Protein AF-A0A6M3YID3-F1 (afdb_monomer_lite)

Radius of gyration: 22.01 Å; chains: 1; bounding box: 42×51×51 Å

pLDDT: mean 87.03, std 12.06, range [41.78, 96.69]

Structure (mmCIF, N/CA/C/O backbone):
data_AF-A0A6M3YID3-F1
#
_entry.id   AF-A0A6M3YID3-F1
#
loop_
_atom_site.group_PDB
_atom_site.id
_atom_site.type_symbol
_atom_site.label_atom_id
_atom_site.label_alt_id
_atom_site.label_comp_id
_atom_site.label_asym_id
_atom_site.label_entity_id
_atom_site.label_seq_id
_atom_site.pdbx_PDB_ins_code
_atom_site.Cartn_x
_atom_site.Cartn_y
_atom_site.Cartn_z
_atom_site.occupancy
_atom_site.B_iso_or_equiv
_atom_site.auth_seq_id
_atom_site.auth_comp_id
_atom_site.auth_asym_id
_atom_site.auth_atom_id
_atom_site.pdbx_PDB_model_num
ATOM 1 N N . GLY A 1 1 ? -16.576 15.448 -5.474 1.00 74.31 1 GLY A N 1
ATOM 2 C CA . GLY A 1 1 ? -16.224 14.758 -4.219 1.00 74.31 1 GLY A CA 1
ATOM 3 C C . GLY A 1 1 ? -16.226 15.754 -3.079 1.00 74.31 1 GLY A C 1
ATOM 4 O O . GLY A 1 1 ? -16.254 16.949 -3.352 1.00 74.31 1 GLY A O 1
ATOM 5 N N . LEU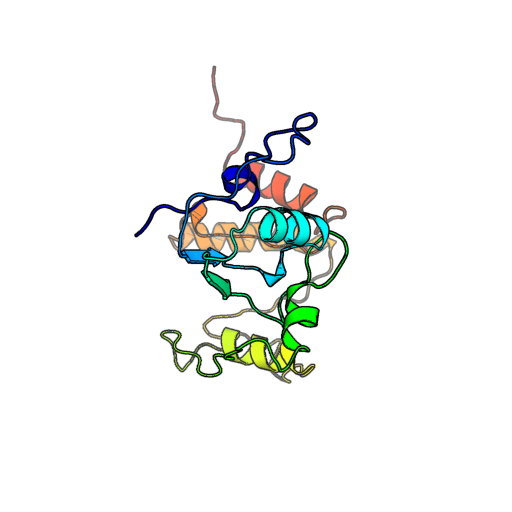 A 1 2 ? -16.223 15.272 -1.836 1.00 84.88 2 LEU A N 1
ATOM 6 C CA . LEU A 1 2 ? -15.960 16.097 -0.652 1.00 84.88 2 LEU A CA 1
ATOM 7 C C . LEU A 1 2 ? -14.441 16.305 -0.494 1.00 84.88 2 LEU A C 1
ATOM 9 O O . LEU A 1 2 ? -13.680 15.458 -0.966 1.00 84.88 2 LEU A O 1
ATOM 13 N N . PRO A 1 3 ? -13.986 17.413 0.116 1.00 86.81 3 PRO A N 1
ATOM 14 C CA . PRO A 1 3 ? -12.565 17.623 0.379 1.00 86.81 3 PRO A CA 1
ATOM 15 C C . PRO A 1 3 ? -12.033 16.575 1.366 1.00 86.81 3 PRO A C 1
ATOM 17 O O . PRO A 1 3 ? -12.719 16.215 2.319 1.00 86.81 3 PRO A O 1
ATOM 20 N N . SER A 1 4 ? -10.802 16.113 1.150 1.00 90.81 4 SER A N 1
ATOM 21 C CA . SER A 1 4 ? -10.099 15.177 2.032 1.00 90.81 4 SER A CA 1
ATOM 22 C C . SER A 1 4 ? -8.696 15.685 2.371 1.00 90.81 4 SER A C 1
ATOM 24 O O . SER A 1 4 ? -8.130 16.544 1.682 1.00 90.81 4 SER A O 1
ATOM 26 N N . ALA A 1 5 ? -8.126 15.180 3.462 1.00 90.75 5 ALA A N 1
ATOM 27 C CA . ALA A 1 5 ? -6.750 15.440 3.860 1.00 90.75 5 ALA A CA 1
ATOM 28 C C . ALA A 1 5 ? -6.109 14.201 4.484 1.00 90.75 5 ALA A C 1
ATOM 30 O O . ALA A 1 5 ? -6.796 13.262 4.877 1.00 90.75 5 ALA A O 1
ATOM 31 N N . THR A 1 6 ? -4.785 14.235 4.627 1.00 91.44 6 THR A N 1
ATOM 32 C CA . THR A 1 6 ? -4.082 13.277 5.480 1.00 91.44 6 THR A CA 1
ATOM 33 C C . THR A 1 6 ? -4.473 13.490 6.941 1.00 91.44 6 THR A C 1
ATOM 35 O O . THR A 1 6 ? -4.758 14.617 7.355 1.00 91.44 6 THR A O 1
ATOM 38 N N . ILE A 1 7 ? -4.423 12.418 7.736 1.00 90.31 7 ILE A N 1
ATOM 39 C CA . ILE A 1 7 ? -4.665 12.483 9.185 1.00 90.31 7 ILE A CA 1
ATOM 40 C C . ILE A 1 7 ? -3.718 13.506 9.829 1.00 90.31 7 ILE A C 1
ATOM 42 O O . ILE A 1 7 ? -4.166 14.366 10.574 1.00 90.31 7 ILE A O 1
ATOM 46 N N . HIS A 1 8 ? -2.435 13.496 9.449 1.00 88.31 8 HIS A N 1
ATOM 47 C CA . HIS A 1 8 ? -1.441 14.468 9.916 1.00 88.31 8 HIS A CA 1
ATOM 48 C C . HIS A 1 8 ? -1.876 15.918 9.694 1.00 88.31 8 HIS A C 1
ATOM 50 O O . HIS A 1 8 ? -1.877 16.708 10.632 1.00 88.31 8 HIS A O 1
ATOM 56 N N . ARG A 1 9 ? -2.309 16.263 8.472 1.00 85.62 9 ARG A N 1
ATOM 57 C CA . ARG A 1 9 ? -2.761 17.624 8.159 1.00 85.62 9 ARG A CA 1
ATOM 58 C C . ARG A 1 9 ? -4.027 17.984 8.931 1.00 85.62 9 ARG A C 1
ATOM 60 O O . ARG A 1 9 ? -4.152 19.123 9.366 1.00 85.62 9 ARG A O 1
ATOM 67 N N . HIS A 1 10 ? -4.954 17.038 9.091 1.00 85.19 10 HIS A N 1
ATOM 68 C CA . HIS A 1 10 ? -6.171 17.255 9.875 1.00 85.19 10 HIS A CA 1
ATOM 69 C C . HIS A 1 10 ? -5.887 17.490 11.359 1.00 85.19 10 HIS A C 1
ATOM 71 O O . HIS A 1 10 ? -6.574 18.298 11.970 1.00 85.19 10 HIS A O 1
ATOM 77 N N . LEU A 1 11 ? -4.862 16.838 11.904 1.00 83.62 11 LEU A N 1
ATOM 78 C CA . LEU A 1 11 ? -4.417 17.002 13.287 1.00 83.62 11 LEU A CA 1
ATOM 79 C C . LEU A 1 11 ? -3.424 18.163 13.477 1.00 83.62 11 LEU A C 1
ATOM 81 O O . LEU A 1 11 ? -2.886 18.329 14.564 1.00 83.62 11 LEU A O 1
ATOM 85 N N . GLY A 1 12 ? -3.129 18.943 12.430 1.00 77.44 12 GLY A N 1
ATOM 86 C CA . GLY A 1 12 ? -2.166 20.047 12.507 1.00 77.44 12 GLY A CA 1
ATOM 87 C C . GLY A 1 12 ? -0.705 19.616 12.701 1.00 77.44 12 GLY A C 1
ATOM 88 O O . GLY A 1 12 ? 0.139 20.454 13.001 1.00 77.44 12 GLY A O 1
ATOM 89 N N . LEU A 1 13 ? -0.383 18.335 12.495 1.00 77.06 13 LEU A N 1
ATOM 90 C CA . LEU A 1 13 ? 0.955 17.769 12.677 1.00 77.06 13 LEU A CA 1
ATOM 91 C C . LEU A 1 13 ? 1.862 18.156 11.494 1.00 77.06 13 LEU A C 1
ATOM 93 O O . LEU A 1 13 ? 1.999 17.401 10.528 1.00 77.06 13 LEU A O 1
ATOM 97 N N . ASN A 1 14 ? 2.469 19.345 11.554 1.00 62.28 14 ASN A N 1
ATOM 98 C CA . ASN A 1 14 ? 3.365 19.872 10.521 1.00 62.28 14 ASN A CA 1
ATOM 99 C C . ASN A 1 14 ? 4.811 20.008 11.045 1.00 62.28 14 ASN A C 1
ATOM 101 O O . ASN A 1 14 ? 5.176 21.037 11.604 1.00 62.28 14 ASN A O 1
ATOM 105 N N . GLY A 1 15 ? 5.661 19.006 10.785 1.00 59.06 15 GLY A N 1
ATOM 106 C CA . GLY A 1 15 ? 7.116 19.071 11.018 1.00 59.06 15 GLY A CA 1
ATOM 107 C C . GLY A 1 15 ? 7.564 18.992 12.488 1.00 59.06 15 GLY A C 1
ATOM 108 O O . GLY A 1 15 ? 6.764 19.155 13.400 1.00 59.06 15 GLY A O 1
ATOM 109 N N . ASP A 1 16 ? 8.863 18.728 12.688 1.00 56.03 16 ASP A N 1
ATOM 110 C CA . ASP A 1 16 ? 9.554 18.250 13.912 1.00 56.03 16 ASP A CA 1
ATOM 111 C C . ASP A 1 16 ? 9.294 18.972 15.260 1.00 56.03 16 ASP A C 1
ATOM 113 O O . ASP A 1 16 ? 9.869 18.564 16.267 1.00 56.03 16 ASP A O 1
ATOM 117 N N . ASN A 1 17 ? 8.462 20.017 15.336 1.00 51.16 17 ASN A N 1
ATOM 118 C CA . ASN A 1 17 ? 8.337 20.852 16.537 1.00 51.16 17 ASN A CA 1
ATOM 119 C C . ASN A 1 17 ? 6.923 21.214 17.020 1.00 51.16 17 ASN A C 1
ATOM 121 O O . ASN A 1 17 ? 6.838 21.917 18.022 1.00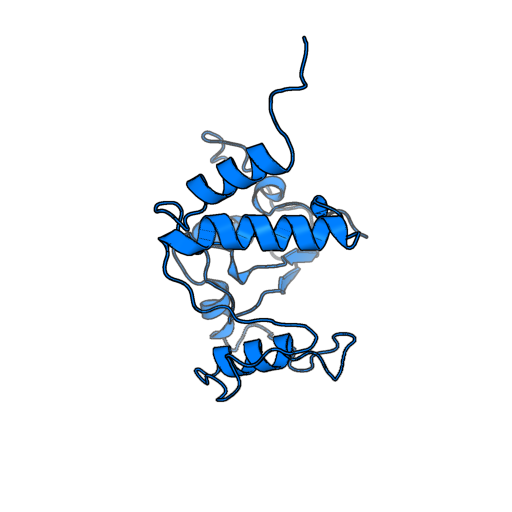 51.16 17 ASN A O 1
ATOM 125 N N . ASP A 1 18 ? 5.837 20.705 16.436 1.00 52.00 18 ASP A N 1
ATOM 126 C CA . ASP A 1 18 ? 4.496 20.887 17.023 1.00 52.00 18 ASP A CA 1
ATOM 127 C C . ASP A 1 18 ? 3.927 19.563 17.542 1.00 52.00 18 ASP A C 1
ATOM 129 O O . ASP A 1 18 ? 3.045 18.937 16.963 1.00 52.00 18 ASP A O 1
ATOM 133 N N . TYR A 1 19 ? 4.432 19.159 18.711 1.00 53.38 19 TYR A N 1
ATOM 134 C CA . TYR A 1 19 ? 3.731 18.265 19.642 1.00 53.38 19 TYR A CA 1
ATOM 135 C C . TYR A 1 19 ? 2.748 19.053 20.517 1.00 53.38 19 TYR A C 1
ATOM 137 O O . TYR A 1 19 ? 2.560 18.733 21.692 1.00 53.38 19 TYR A O 1
ATOM 145 N N . GLN A 1 20 ? 2.155 20.124 19.985 1.00 51.56 20 GLN A N 1
ATOM 146 C CA . GLN A 1 20 ? 1.020 20.733 20.652 1.00 51.56 20 GLN A CA 1
ATOM 147 C C . GLN A 1 20 ? -0.127 19.742 20.510 1.00 51.56 20 GLN A C 1
ATOM 149 O O . GLN A 1 20 ? -0.687 19.564 19.432 1.00 51.56 20 GLN A O 1
ATOM 154 N N . SER A 1 21 ? -0.432 19.046 21.605 1.00 52.97 21 SER A N 1
ATOM 155 C CA . SER A 1 21 ? -1.751 18.462 21.791 1.00 52.97 21 SER A CA 1
ATOM 156 C C . SER A 1 21 ? -2.758 19.516 21.351 1.00 52.97 21 SER A C 1
ATOM 158 O O . SER A 1 21 ? -2.744 20.610 21.920 1.00 52.97 21 SER A O 1
ATOM 160 N N . MET A 1 22 ? -3.578 19.230 20.336 1.00 55.47 22 MET A N 1
ATOM 161 C CA . MET A 1 22 ? -4.752 20.062 20.115 1.00 55.47 22 MET A CA 1
ATOM 162 C C . MET A 1 22 ? -5.512 20.039 21.443 1.00 55.47 22 MET A C 1
ATOM 164 O O . MET A 1 22 ? -5.974 18.986 21.875 1.00 55.47 22 MET A O 1
ATOM 168 N N . GLU A 1 23 ? -5.534 21.169 22.152 1.00 56.47 23 GLU A N 1
ATOM 169 C CA . GLU A 1 23 ? -6.354 21.303 23.361 1.00 56.47 23 GLU A CA 1
ATOM 170 C C . GLU A 1 23 ? -7.845 21.234 22.992 1.00 56.47 23 GLU A C 1
ATOM 172 O O . GLU A 1 23 ? -8.675 20.877 23.826 1.00 56.47 23 GLU A O 1
ATOM 177 N N . ASP A 1 24 ? -8.152 21.488 21.716 1.00 68.38 24 ASP A N 1
ATOM 178 C CA . ASP A 1 24 ? -9.484 21.462 21.137 1.00 68.38 24 ASP A CA 1
ATOM 179 C C . ASP A 1 24 ? -9.738 20.188 20.318 1.00 68.38 24 ASP A C 1
ATOM 181 O O . ASP A 1 24 ? -8.905 19.734 19.531 1.00 68.38 24 ASP A O 1
ATOM 185 N N . PHE A 1 25 ? -10.940 19.631 20.468 1.00 79.88 25 PHE A N 1
ATOM 186 C CA . PHE A 1 25 ? -11.418 18.535 19.629 1.00 79.88 25 PHE A CA 1
ATOM 187 C C . PHE A 1 25 ? -11.592 18.976 18.170 1.00 79.88 25 PHE A C 1
ATOM 189 O O . PHE A 1 25 ? -11.886 20.137 17.879 1.00 79.88 25 PHE A O 1
ATOM 196 N N . LEU A 1 26 ? -11.490 18.022 17.242 1.00 83.81 26 LEU A N 1
ATOM 197 C CA . LEU A 1 26 ? -11.862 18.237 15.847 1.00 83.81 26 LEU A CA 1
ATOM 198 C C . LEU A 1 26 ? -13.347 18.617 15.763 1.00 83.81 26 LEU A C 1
ATOM 200 O O . LEU A 1 26 ? -14.215 17.831 16.147 1.00 83.81 26 LEU A O 1
ATOM 204 N N . ASP A 1 27 ? -13.638 19.798 15.214 1.00 84.38 27 ASP A N 1
ATOM 205 C CA . ASP A 1 27 ? -15.004 20.297 15.015 1.00 84.38 27 ASP A CA 1
ATOM 206 C C . ASP A 1 27 ? -15.703 19.545 13.871 1.00 84.38 27 ASP A C 1
ATOM 208 O O . ASP A 1 27 ? -15.734 19.968 12.713 1.00 84.38 27 ASP A O 1
ATOM 212 N N . CYS A 1 28 ? -16.187 18.343 14.181 1.00 87.25 28 CYS A N 1
ATOM 213 C CA . CYS A 1 28 ? -16.859 17.473 13.231 1.00 87.25 28 CYS A CA 1
ATOM 214 C C . CYS A 1 28 ? -17.756 16.447 13.931 1.00 87.25 28 CYS A C 1
ATOM 216 O O . CYS A 1 28 ? -17.433 15.897 14.986 1.00 87.25 28 CYS A O 1
ATOM 218 N N . ASN A 1 29 ? -18.890 16.137 13.300 1.00 92.62 29 ASN A N 1
ATOM 219 C CA . ASN A 1 29 ? -19.800 15.094 13.783 1.00 92.62 29 ASN A CA 1
ATOM 220 C C . ASN A 1 29 ? -19.518 13.723 13.158 1.00 92.62 29 ASN A C 1
ATOM 222 O O . ASN A 1 29 ? -19.950 12.711 13.697 1.00 92.62 29 ASN A O 1
ATOM 226 N N . LEU A 1 30 ? -18.815 13.678 12.023 1.00 94.12 30 LEU A N 1
ATOM 227 C CA . LEU A 1 30 ? -18.471 12.449 11.316 1.00 94.12 30 LEU A CA 1
ATOM 228 C C . LEU A 1 30 ? -17.066 12.561 10.725 1.00 94.12 30 LEU A C 1
ATOM 230 O O . LEU A 1 30 ? -16.787 13.488 9.966 1.00 94.12 30 LEU A O 1
ATOM 234 N N . ILE A 1 31 ? -16.224 11.573 11.013 1.00 94.25 31 ILE A N 1
ATOM 235 C CA . ILE A 1 31 ? -14.928 11.369 10.367 1.00 94.25 31 ILE A CA 1
ATOM 236 C C . ILE A 1 31 ? -14.936 10.021 9.664 1.00 94.25 31 ILE A C 1
ATOM 238 O O . ILE A 1 31 ? -15.352 9.012 10.230 1.00 94.25 31 ILE A O 1
ATOM 242 N N . ILE A 1 32 ? -14.441 10.012 8.429 1.00 95.88 32 ILE A N 1
ATOM 243 C CA . ILE A 1 32 ? -14.194 8.799 7.655 1.00 95.88 32 ILE A CA 1
ATOM 244 C C . ILE A 1 32 ? -12.698 8.740 7.385 1.00 95.88 32 ILE A C 1
ATOM 246 O O . ILE A 1 32 ? -12.141 9.681 6.819 1.00 95.88 32 ILE A O 1
ATOM 250 N N . VAL A 1 33 ? -12.059 7.645 7.784 1.00 95.69 33 VAL A N 1
ATOM 251 C CA . VAL A 1 33 ? -10.642 7.407 7.514 1.00 95.69 33 VAL A CA 1
ATOM 252 C C . VAL A 1 33 ? -10.511 6.206 6.598 1.00 95.69 33 VAL A C 1
ATOM 254 O O . VAL A 1 33 ? -10.925 5.108 6.961 1.00 95.69 33 VAL A O 1
ATOM 257 N N . ASP A 1 34 ? -9.952 6.445 5.419 1.00 94.38 34 ASP A N 1
ATOM 258 C CA . ASP A 1 34 ? -9.633 5.416 4.432 1.00 94.38 34 ASP A CA 1
ATOM 259 C C . ASP A 1 34 ? -8.187 4.920 4.601 1.00 94.38 34 ASP A C 1
ATOM 261 O O . ASP A 1 34 ? -7.364 5.620 5.196 1.00 94.38 34 ASP A O 1
ATOM 265 N N . GLU A 1 35 ? -7.884 3.721 4.093 1.00 93.31 35 GLU A N 1
ATOM 266 C CA . GLU A 1 35 ? -6.567 3.060 4.202 1.00 93.31 35 GLU A CA 1
ATOM 267 C C . GLU A 1 35 ? -6.041 2.961 5.654 1.00 93.31 35 GLU A C 1
ATOM 269 O O . GLU A 1 35 ? -4.844 3.080 5.936 1.00 93.31 35 GLU A O 1
ATOM 274 N N . PHE A 1 36 ? -6.937 2.719 6.620 1.00 94.25 36 PHE A N 1
ATOM 275 C CA . PHE A 1 36 ? -6.583 2.682 8.047 1.00 94.25 36 PHE A CA 1
ATOM 276 C C . PHE A 1 36 ? -5.645 1.525 8.427 1.00 94.25 36 PHE A C 1
ATOM 278 O O . PHE A 1 36 ? -5.016 1.550 9.482 1.00 94.25 36 PHE A O 1
ATOM 285 N N . SER A 1 37 ? -5.506 0.516 7.565 1.00 90.62 37 SER A N 1
ATOM 286 C CA . SER A 1 37 ? -4.492 -0.544 7.672 1.00 90.62 37 SER A CA 1
ATOM 287 C C . SER A 1 37 ? -3.064 0.006 7.767 1.00 90.62 37 SER A C 1
ATOM 289 O O . SER A 1 37 ? -2.206 -0.618 8.394 1.00 90.62 37 SER A O 1
ATOM 291 N N . MET A 1 38 ? -2.817 1.197 7.209 1.00 90.00 38 MET A N 1
ATOM 292 C CA . MET A 1 38 ? -1.525 1.881 7.265 1.00 90.00 38 MET A CA 1
ATOM 293 C C . MET A 1 38 ? -1.320 2.740 8.524 1.00 90.00 38 MET A C 1
ATOM 295 O O . MET A 1 38 ? -0.227 3.279 8.713 1.00 90.00 38 MET A O 1
ATOM 299 N N . VAL A 1 39 ? -2.332 2.887 9.385 1.00 91.50 39 VAL A N 1
ATOM 300 C CA . VAL A 1 39 ? -2.272 3.742 10.580 1.00 91.50 39 VAL A CA 1
ATOM 301 C C . VAL A 1 39 ? -1.608 2.995 11.735 1.00 91.50 39 VAL A C 1
ATOM 303 O O . VAL A 1 39 ? -2.075 1.941 12.170 1.00 91.50 39 VAL A O 1
ATOM 306 N N . ASP A 1 40 ? -0.518 3.567 12.247 1.00 92.62 40 ASP A N 1
ATOM 307 C CA . ASP A 1 40 ? 0.198 3.029 13.400 1.00 92.62 40 ASP A CA 1
ATOM 308 C C . ASP A 1 40 ? -0.446 3.432 14.739 1.00 92.62 40 ASP A C 1
ATOM 310 O O . ASP A 1 40 ? -1.379 4.238 14.816 1.00 92.62 40 ASP A O 1
ATOM 314 N N . THR A 1 41 ? 0.068 2.857 15.827 1.00 93.69 41 THR A N 1
ATOM 315 C CA . THR A 1 41 ? -0.463 3.084 17.182 1.00 93.69 41 THR A CA 1
ATOM 316 C C . THR A 1 41 ? -0.388 4.551 17.601 1.00 93.69 41 THR A C 1
ATOM 318 O O . THR A 1 41 ? -1.273 5.041 18.302 1.00 93.69 41 THR A O 1
ATOM 321 N N . TRP A 1 42 ? 0.670 5.256 17.197 1.00 91.38 42 TRP A N 1
ATOM 322 C CA . TRP A 1 42 ? 0.901 6.636 17.605 1.00 91.38 42 TRP A CA 1
ATOM 323 C C . TRP A 1 42 ? -0.114 7.566 16.941 1.00 91.38 42 TRP A C 1
ATOM 325 O O . TRP A 1 42 ? -0.794 8.330 17.628 1.00 91.38 42 TRP A O 1
ATOM 335 N N . LEU A 1 43 ? -0.279 7.445 15.624 1.00 91.69 43 LEU A N 1
ATOM 336 C CA . LEU A 1 43 ? -1.222 8.252 14.861 1.00 91.69 43 LEU A CA 1
ATOM 337 C C . LEU A 1 43 ? -2.671 7.931 15.243 1.00 91.69 43 LEU A C 1
ATOM 339 O O . LEU A 1 43 ? -3.483 8.847 15.364 1.00 91.69 43 LEU A O 1
ATOM 343 N N . ALA A 1 44 ? -2.988 6.658 15.500 1.00 93.94 44 ALA A N 1
ATOM 344 C CA . ALA A 1 44 ? -4.301 6.262 16.004 1.00 93.94 44 ALA A CA 1
ATOM 345 C C . ALA A 1 44 ? -4.610 6.890 17.369 1.00 93.94 44 ALA A C 1
ATOM 347 O O . ALA A 1 44 ? -5.716 7.384 17.573 1.00 93.94 44 ALA A O 1
ATOM 348 N N . ASN A 1 45 ? -3.643 6.908 18.293 1.00 92.56 45 ASN A N 1
ATOM 349 C CA . ASN A 1 45 ? -3.819 7.528 19.604 1.00 92.56 45 ASN A CA 1
ATOM 350 C C . ASN A 1 45 ? -4.115 9.030 19.492 1.00 92.56 45 ASN A C 1
ATOM 352 O O . ASN A 1 45 ? -5.036 9.518 20.142 1.00 92.56 45 ASN A O 1
ATOM 356 N N . HIS A 1 46 ? -3.373 9.753 18.648 1.00 90.62 46 HIS A N 1
ATOM 357 C CA . HIS A 1 46 ? -3.622 11.181 18.418 1.00 90.62 46 HIS A CA 1
ATOM 358 C C . HIS A 1 46 ? -4.965 11.438 17.748 1.00 90.62 46 HIS A C 1
ATOM 360 O O . HIS A 1 46 ? -5.702 12.315 18.189 1.00 90.62 46 HIS A O 1
ATOM 366 N N . LEU A 1 47 ? -5.314 10.647 16.730 1.00 92.44 47 LEU A N 1
ATOM 367 C CA . LEU A 1 47 ? -6.608 10.759 16.069 1.00 92.44 47 LEU A CA 1
ATOM 368 C C . LEU A 1 47 ? -7.748 10.569 17.070 1.00 92.44 47 LEU A C 1
ATOM 370 O O . LEU A 1 47 ? -8.609 11.433 17.157 1.00 92.44 47 LEU A O 1
ATOM 374 N N . LEU A 1 48 ? -7.742 9.466 17.823 1.00 91.81 48 LEU A N 1
ATOM 375 C CA . LEU A 1 48 ? -8.803 9.143 18.779 1.00 91.81 48 LEU A CA 1
ATOM 376 C C . LEU A 1 48 ? -8.866 10.145 19.936 1.00 91.81 48 LEU A C 1
ATOM 378 O O . LEU A 1 48 ? -9.959 10.467 20.391 1.00 91.81 48 LEU A O 1
ATOM 382 N N . GLY A 1 49 ? -7.718 10.657 20.389 1.00 90.62 49 GLY A N 1
ATOM 383 C CA . GLY A 1 49 ? -7.651 11.695 21.419 1.00 90.62 49 GLY A CA 1
ATOM 384 C C . GLY A 1 49 ? -8.220 13.044 20.971 1.00 90.62 49 GLY A C 1
ATOM 385 O O . GLY A 1 49 ? -8.705 13.798 21.807 1.00 90.62 49 GLY A O 1
ATOM 386 N N . ALA A 1 50 ? -8.211 13.326 19.666 1.00 90.00 50 ALA A N 1
ATOM 387 C CA . ALA A 1 50 ? -8.754 14.553 19.089 1.00 90.00 50 ALA A CA 1
ATOM 388 C C . ALA A 1 50 ? -10.257 14.466 18.751 1.00 90.00 50 ALA A C 1
ATOM 390 O O . ALA A 1 50 ? -10.829 15.440 18.260 1.00 90.00 50 ALA A O 1
ATOM 391 N N . LEU A 1 51 ? -10.918 13.328 18.996 1.00 91.12 51 LEU A N 1
ATOM 392 C CA . LEU A 1 51 ? -12.357 13.168 18.759 1.00 91.12 51 LEU A CA 1
ATOM 393 C C . LEU A 1 51 ? -13.174 13.597 19.975 1.00 91.12 51 LEU A C 1
ATOM 395 O O . LEU A 1 51 ? -12.902 13.175 21.098 1.00 91.12 51 LEU A O 1
ATOM 399 N N . SER A 1 52 ? -14.230 14.378 19.738 1.00 90.62 52 SER A N 1
ATOM 400 C CA . SER A 1 52 ? -15.234 14.642 20.770 1.00 90.62 52 SER A CA 1
ATOM 401 C C . SER A 1 52 ? -16.098 13.400 21.028 1.00 90.62 52 SER A C 1
ATOM 403 O O . SER A 1 52 ? -16.206 12.512 20.178 1.00 90.62 52 SER A O 1
ATOM 405 N N . SER A 1 53 ? -16.787 13.354 22.172 1.00 89.25 53 SER A N 1
ATOM 406 C CA . SER A 1 53 ? -17.731 12.270 22.497 1.00 89.25 53 SER A CA 1
ATOM 407 C C . SER A 1 53 ? -18.920 12.167 21.538 1.00 89.25 53 SER A C 1
ATOM 409 O O . SER A 1 53 ? -19.541 11.109 21.456 1.00 89.25 53 SER A O 1
ATOM 411 N N . ASP A 1 54 ? -19.229 13.250 20.823 1.00 92.25 54 ASP A N 1
ATOM 412 C CA . ASP A 1 54 ? -20.353 13.338 19.888 1.00 92.25 54 ASP A CA 1
ATOM 413 C C . ASP A 1 54 ? -19.923 13.077 18.432 1.00 92.25 54 ASP A C 1
ATOM 415 O O . ASP A 1 54 ? -20.745 13.121 17.513 1.00 92.25 54 ASP A O 1
ATOM 419 N N . THR A 1 55 ? -18.635 12.804 18.197 1.00 94.56 55 THR A N 1
ATOM 420 C CA . THR A 1 55 ? -18.089 12.529 16.866 1.00 94.56 55 THR A CA 1
ATOM 421 C C . THR A 1 55 ? -18.214 11.044 16.522 1.00 94.56 55 THR A C 1
ATOM 423 O O . THR A 1 55 ? -17.694 10.173 17.219 1.00 94.56 55 THR A O 1
ATOM 426 N N . GLN A 1 56 ? -18.849 10.733 15.392 1.00 95.44 56 GLN A N 1
ATOM 427 C CA . GLN A 1 56 ? -18.869 9.389 14.825 1.00 95.44 56 GLN A CA 1
ATOM 428 C C . GLN A 1 56 ? -17.607 9.141 13.987 1.00 95.44 56 GLN A C 1
ATOM 430 O O . GLN A 1 56 ? -17.278 9.922 13.097 1.00 95.44 56 GLN A O 1
ATOM 435 N N . LEU A 1 57 ? -16.926 8.019 14.224 1.00 95.56 57 LEU A N 1
ATOM 436 C CA . LEU A 1 57 ? -15.771 7.583 13.439 1.00 95.56 57 LEU A CA 1
ATOM 437 C C . LEU A 1 57 ? -16.139 6.373 12.572 1.00 95.56 57 LEU A C 1
ATOM 439 O O . LEU A 1 57 ? -16.639 5.368 13.075 1.00 95.56 57 LEU A O 1
ATOM 443 N N . ILE A 1 58 ? -15.851 6.459 11.276 1.00 96.69 58 ILE A N 1
ATOM 444 C CA . ILE A 1 58 ? -15.901 5.342 10.333 1.00 96.69 58 ILE A CA 1
ATOM 445 C C . ILE A 1 58 ? -14.477 5.045 9.879 1.00 96.69 58 ILE A C 1
ATOM 447 O O . ILE A 1 58 ? -13.790 5.907 9.331 1.00 96.69 58 ILE A O 1
ATOM 451 N N . ILE A 1 59 ? -14.054 3.805 10.092 1.00 96.19 59 ILE A N 1
ATOM 452 C CA . ILE A 1 59 ? -12.755 3.298 9.668 1.00 96.19 59 ILE A CA 1
ATOM 453 C C . ILE A 1 59 ? -12.962 2.392 8.457 1.00 96.19 59 ILE A C 1
ATOM 455 O O . ILE A 1 59 ? -13.794 1.485 8.490 1.00 96.19 59 ILE A O 1
ATOM 459 N N . VAL A 1 60 ? -12.187 2.631 7.404 1.00 96.00 60 VAL A N 1
ATOM 460 C CA . VAL A 1 60 ? -12.134 1.814 6.194 1.00 96.00 60 VAL A CA 1
ATOM 461 C C . VAL A 1 60 ? -10.685 1.387 5.975 1.00 96.00 60 VAL A C 1
ATOM 463 O O . VAL A 1 60 ? -9.760 2.186 6.095 1.00 96.00 60 VAL A O 1
ATOM 466 N N . GLY A 1 61 ? -10.473 0.104 5.702 1.00 93.50 61 GLY A N 1
ATOM 467 C CA . GLY A 1 61 ? -9.153 -0.453 5.430 1.00 93.50 61 GLY A CA 1
ATOM 468 C C . GLY A 1 61 ? -9.235 -1.934 5.080 1.00 93.50 61 GLY A C 1
ATOM 469 O O . GLY A 1 61 ? -10.263 -2.575 5.311 1.00 93.50 61 GLY A O 1
ATOM 470 N N . ASP A 1 62 ? -8.152 -2.471 4.524 1.00 89.75 62 ASP A N 1
ATOM 471 C CA . ASP A 1 62 ? -8.028 -3.892 4.196 1.00 89.75 62 ASP A CA 1
ATOM 472 C C . ASP A 1 62 ? -7.160 -4.589 5.254 1.00 89.75 62 ASP A C 1
ATOM 474 O O . ASP A 1 62 ? -5.986 -4.264 5.430 1.00 89.75 62 ASP A O 1
ATOM 478 N N . SER A 1 63 ? -7.739 -5.557 5.971 1.00 84.12 63 SER A N 1
ATOM 479 C CA . SER A 1 63 ? -7.030 -6.334 6.995 1.00 84.12 63 SER A CA 1
ATOM 480 C C . SER A 1 63 ? -5.911 -7.206 6.429 1.00 84.12 63 SER A C 1
ATOM 482 O O . SER A 1 63 ? -5.041 -7.633 7.185 1.00 84.12 63 SER A O 1
ATOM 484 N N . ASP A 1 64 ? -5.945 -7.483 5.125 1.00 82.25 64 ASP A N 1
ATOM 485 C CA . ASP A 1 64 ? -4.981 -8.338 4.435 1.00 82.25 64 ASP A CA 1
ATOM 486 C C . ASP A 1 64 ? -3.892 -7.534 3.697 1.00 82.25 64 ASP A C 1
ATOM 488 O O . ASP A 1 64 ? -3.020 -8.120 3.048 1.00 82.25 64 ASP A O 1
ATOM 492 N N . GLN A 1 65 ? -3.917 -6.197 3.782 1.00 81.25 65 GLN A N 1
ATOM 493 C CA . GLN A 1 65 ? -2.836 -5.339 3.291 1.00 81.25 65 GLN A CA 1
ATOM 494 C C . GLN A 1 65 ? -1.607 -5.437 4.211 1.00 81.25 65 GLN A C 1
ATOM 496 O O . GLN A 1 65 ? -1.666 -5.922 5.343 1.00 81.25 65 GLN A O 1
ATOM 501 N N . LEU A 1 66 ? -0.462 -4.955 3.722 1.00 77.38 66 LEU A N 1
ATOM 502 C CA . LEU A 1 66 ? 0.718 -4.767 4.560 1.00 77.38 66 LEU A CA 1
ATOM 503 C C . LEU A 1 66 ? 0.377 -3.885 5.775 1.00 77.38 66 LEU A C 1
ATOM 505 O O . LEU A 1 66 ? -0.308 -2.873 5.609 1.00 77.38 66 LEU A O 1
ATOM 509 N N . PRO A 1 67 ? 0.867 -4.238 6.977 1.00 75.12 67 PRO A N 1
ATOM 510 C CA . PRO A 1 67 ? 0.647 -3.427 8.164 1.00 75.12 67 PRO A CA 1
ATOM 511 C C . PRO A 1 67 ? 1.350 -2.071 8.035 1.00 75.12 67 PRO A C 1
ATOM 513 O O . PRO A 1 67 ? 2.256 -1.897 7.211 1.00 75.12 67 PRO A O 1
ATOM 516 N N . SER A 1 68 ? 0.973 -1.129 8.900 1.00 83.25 68 SER A N 1
ATOM 517 C CA . SER A 1 68 ? 1.671 0.147 9.046 1.00 83.25 68 SER A CA 1
ATOM 518 C C . SER A 1 68 ? 3.186 -0.044 9.176 1.00 83.25 68 SER A C 1
ATOM 520 O O . SER A 1 68 ? 3.654 -0.973 9.834 1.00 83.25 68 SER A O 1
ATOM 522 N N . VAL A 1 69 ? 3.965 0.873 8.594 1.00 81.75 69 VAL A N 1
ATOM 523 C CA . VAL A 1 69 ? 5.434 0.881 8.742 1.00 81.75 69 VAL A CA 1
ATOM 524 C C . VAL A 1 69 ? 5.842 1.160 10.194 1.00 81.75 69 VAL A C 1
ATOM 526 O O . VAL A 1 69 ? 6.859 0.651 10.666 1.00 81.75 69 VAL A O 1
ATOM 529 N N . GLY A 1 70 ? 5.046 1.970 10.899 1.00 84.88 70 GLY A N 1
ATOM 530 C CA . GLY A 1 70 ? 5.196 2.237 12.324 1.00 84.88 70 GLY A CA 1
ATOM 531 C C . GLY A 1 70 ? 4.748 1.064 13.205 1.00 84.88 70 GLY A C 1
ATOM 532 O O . GLY A 1 70 ? 4.205 0.069 12.721 1.00 84.88 70 GLY A O 1
ATOM 533 N N . PRO A 1 71 ? 4.978 1.151 14.523 1.00 85.94 71 PRO A N 1
ATOM 534 C CA . PRO A 1 71 ? 4.647 0.076 15.444 1.00 85.94 71 PRO A CA 1
ATOM 535 C C . PRO A 1 71 ? 3.130 -0.107 15.629 1.00 85.94 71 PRO A C 1
ATOM 537 O O . PRO A 1 71 ? 2.386 0.840 15.902 1.00 85.94 71 PRO A O 1
ATOM 540 N N . GLY A 1 72 ? 2.707 -1.372 15.610 1.00 86.38 72 GLY A N 1
ATOM 541 C CA . GLY A 1 72 ? 1.350 -1.817 15.940 1.00 86.38 72 GLY A CA 1
ATOM 542 C C . GLY A 1 72 ? 0.528 -2.256 14.731 1.00 86.38 72 GLY A C 1
ATOM 543 O O . GLY A 1 72 ? 0.948 -2.114 13.590 1.00 86.38 72 GLY A O 1
ATOM 544 N N . GLN A 1 73 ? -0.638 -2.846 15.000 1.00 88.25 73 GLN A N 1
ATOM 545 C CA . GLN A 1 73 ? -1.595 -3.288 13.981 1.00 88.25 73 GLN A CA 1
ATOM 546 C C . GLN A 1 73 ? -3.008 -2.879 14.398 1.00 88.25 73 GLN A C 1
ATOM 548 O O . GLN A 1 73 ? -3.859 -3.717 14.694 1.00 88.25 73 GLN A O 1
ATOM 553 N N . VAL A 1 74 ? -3.245 -1.567 14.448 1.00 93.56 74 VAL A N 1
ATOM 554 C CA . VAL A 1 74 ? -4.445 -0.992 15.070 1.00 93.56 74 VAL A CA 1
ATOM 555 C C . VAL A 1 74 ? -5.722 -1.548 14.445 1.00 93.56 74 VAL A C 1
ATOM 557 O O . VAL A 1 74 ? -6.588 -2.027 15.170 1.00 93.56 74 VAL A O 1
ATOM 560 N N . LEU A 1 75 ? -5.825 -1.562 13.111 1.00 94.12 75 LEU A N 1
ATOM 561 C CA . LEU A 1 75 ? -6.999 -2.112 12.426 1.00 94.12 75 LEU A CA 1
ATOM 562 C C . LEU A 1 75 ? -7.248 -3.580 12.804 1.00 94.12 75 LEU A C 1
ATOM 564 O O . LEU A 1 75 ? -8.363 -3.944 13.169 1.00 94.12 75 LEU A O 1
ATOM 568 N N . ALA A 1 76 ? -6.209 -4.417 12.756 1.00 92.06 76 ALA A N 1
ATOM 569 C CA . ALA A 1 76 ? -6.324 -5.840 13.062 1.00 92.06 76 ALA A CA 1
ATOM 570 C C . ALA A 1 76 ? -6.737 -6.090 14.520 1.00 92.06 76 ALA A C 1
ATOM 572 O O . ALA A 1 76 ? -7.471 -7.037 14.799 1.00 92.06 76 ALA A O 1
ATOM 573 N N . ASP A 1 77 ? -6.282 -5.251 15.451 1.00 92.88 77 ASP A N 1
ATOM 574 C CA . ASP A 1 77 ? -6.661 -5.343 16.858 1.00 92.88 77 ASP A CA 1
ATOM 575 C C . ASP A 1 77 ? -8.091 -4.848 17.105 1.00 92.88 77 ASP A C 1
ATOM 577 O O . ASP A 1 77 ? -8.834 -5.506 17.835 1.00 92.88 77 ASP A O 1
ATOM 581 N N . LEU A 1 78 ? -8.524 -3.770 16.441 1.00 94.00 78 LEU A N 1
ATOM 582 C CA . LEU A 1 78 ? -9.911 -3.295 16.499 1.00 94.00 78 LEU A CA 1
ATOM 583 C C . LEU A 1 78 ? -10.898 -4.346 15.971 1.00 94.00 78 LEU A C 1
ATOM 585 O O . LEU A 1 78 ? -11.934 -4.569 16.594 1.00 94.00 78 LEU A O 1
ATOM 589 N N . LEU A 1 79 ? -10.553 -5.054 14.889 1.00 93.81 79 LEU A N 1
ATOM 590 C CA . LEU A 1 79 ? -11.394 -6.109 14.302 1.00 93.81 79 LEU A CA 1
ATOM 591 C C . LEU A 1 79 ? -11.596 -7.333 15.222 1.00 93.81 79 LEU A C 1
ATOM 593 O O . LEU A 1 79 ? -12.506 -8.139 15.011 1.00 93.81 79 LEU A O 1
ATOM 597 N N . LYS A 1 80 ? -10.768 -7.491 16.265 1.00 94.44 80 LYS A N 1
ATOM 598 C CA . LYS A 1 80 ? -10.938 -8.541 17.289 1.00 94.44 80 LYS A CA 1
ATOM 599 C C . LYS A 1 80 ? -11.971 -8.156 18.353 1.00 94.44 80 LYS A C 1
ATOM 601 O O . LYS A 1 80 ? -12.404 -9.020 19.118 1.00 94.44 80 LYS A O 1
ATOM 606 N N . ILE A 1 81 ? -12.361 -6.883 18.434 1.00 96.44 81 ILE A N 1
ATOM 607 C CA . ILE A 1 81 ? -13.271 -6.366 19.456 1.00 96.44 81 ILE A CA 1
ATOM 608 C C . ILE A 1 81 ? -14.713 -6.502 18.964 1.00 96.44 81 ILE A C 1
ATOM 610 O O . ILE A 1 81 ? -15.214 -5.686 18.197 1.00 96.44 81 ILE A O 1
ATOM 614 N N . SER A 1 82 ? -15.431 -7.507 19.466 1.00 94.44 82 SER A N 1
ATOM 615 C CA . SER A 1 82 ? -16.799 -7.813 19.022 1.00 94.44 82 SER A CA 1
ATOM 616 C C . SER A 1 82 ? -17.838 -6.726 19.321 1.00 94.44 82 SER A C 1
ATOM 618 O O . SER A 1 82 ? -18.929 -6.760 18.759 1.00 94.44 82 SER A O 1
A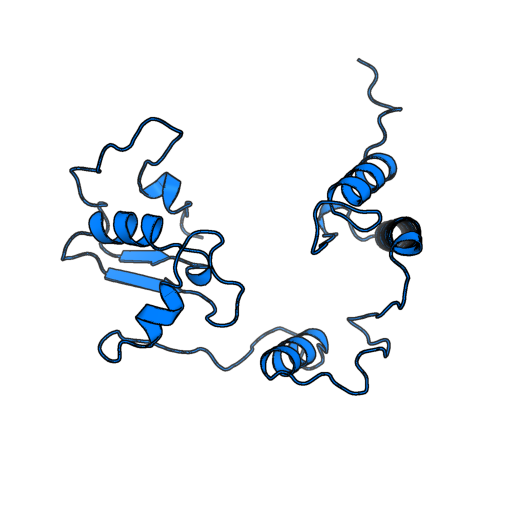TOM 620 N N . SER A 1 83 ? -17.549 -5.795 20.236 1.00 96.69 83 SER A N 1
ATOM 621 C CA . SER A 1 83 ? -18.444 -4.677 20.557 1.00 96.69 83 SER A CA 1
ATOM 622 C C . SER A 1 83 ? -18.349 -3.516 19.565 1.00 96.69 83 SER A C 1
ATOM 624 O O . SER A 1 83 ? -19.212 -2.642 19.598 1.00 96.69 83 SER A O 1
ATOM 626 N N . ILE A 1 84 ? -17.327 -3.483 18.702 1.00 95.62 84 ILE A N 1
ATOM 627 C CA . ILE A 1 84 ? -17.204 -2.480 17.641 1.00 95.62 84 ILE A CA 1
ATOM 628 C C . ILE A 1 84 ? -17.982 -2.986 16.417 1.00 95.62 84 ILE A C 1
ATOM 630 O O . ILE A 1 84 ? -17.704 -4.087 15.934 1.00 95.62 84 ILE A O 1
ATOM 634 N N . PRO A 1 85 ? -18.964 -2.226 15.896 1.00 96.25 85 PRO A N 1
ATOM 635 C CA . PRO A 1 85 ? -19.665 -2.606 14.677 1.00 96.25 85 PRO A CA 1
ATOM 636 C C . PRO A 1 85 ? -18.692 -2.719 13.501 1.00 96.25 85 PRO A C 1
ATOM 638 O O . PRO A 1 85 ? -17.982 -1.768 13.184 1.00 96.25 85 PRO A O 1
ATOM 641 N N . GLN A 1 86 ? -18.691 -3.871 12.835 1.00 95.19 86 GLN A N 1
ATOM 642 C CA . GLN A 1 86 ? -17.792 -4.156 11.720 1.00 95.19 86 GLN A CA 1
ATOM 643 C C . GLN A 1 86 ? -18.525 -4.860 10.581 1.00 95.19 86 GLN A C 1
ATOM 645 O O . GLN A 1 86 ? -19.394 -5.705 10.807 1.00 95.19 86 GLN A O 1
ATOM 650 N N . ILE A 1 87 ? -18.171 -4.506 9.346 1.00 94.69 87 ILE A N 1
ATOM 651 C CA . ILE A 1 87 ? -18.743 -5.074 8.124 1.00 94.69 87 ILE A CA 1
ATOM 652 C C . ILE A 1 87 ? -17.592 -5.394 7.175 1.00 94.69 87 ILE A C 1
ATOM 654 O O . ILE A 1 87 ? -16.846 -4.502 6.783 1.00 94.69 87 ILE A O 1
ATOM 658 N N . ALA A 1 88 ? -17.472 -6.661 6.780 1.00 92.00 88 ALA A N 1
ATOM 659 C CA . ALA A 1 88 ? -16.517 -7.095 5.767 1.00 92.00 88 ALA A CA 1
ATOM 660 C C . ALA A 1 88 ? -17.201 -7.165 4.396 1.00 92.00 88 ALA A C 1
ATOM 662 O O . ALA A 1 88 ? -18.174 -7.902 4.209 1.00 92.00 88 ALA A O 1
ATOM 663 N N . LEU A 1 89 ? -16.689 -6.411 3.423 1.00 91.00 89 LEU A N 1
ATOM 664 C CA . LEU A 1 89 ? -17.180 -6.455 2.048 1.00 91.00 89 LEU A CA 1
ATOM 665 C C . LEU A 1 89 ? -16.536 -7.636 1.311 1.00 91.00 89 LEU A C 1
ATOM 667 O O . LEU A 1 89 ? -15.350 -7.619 1.012 1.00 91.00 89 LEU A O 1
ATOM 671 N N . GLN A 1 90 ? -17.325 -8.672 1.017 1.00 83.69 90 GLN A N 1
ATOM 672 C CA . GLN A 1 90 ? -16.823 -9.912 0.398 1.00 83.69 90 GLN A CA 1
ATOM 673 C C . GLN A 1 90 ? -17.018 -9.970 -1.121 1.00 83.69 90 GLN A C 1
ATOM 675 O O . GLN A 1 90 ? -16.402 -10.788 -1.801 1.00 83.69 90 GLN A O 1
ATOM 680 N N . LYS A 1 91 ? -17.912 -9.140 -1.667 1.00 82.31 91 LYS A N 1
ATOM 681 C CA . LYS A 1 91 ? -18.252 -9.179 -3.089 1.00 82.31 91 LYS A CA 1
ATOM 682 C C . LYS A 1 91 ? -17.381 -8.209 -3.876 1.00 82.31 91 LYS A C 1
ATOM 684 O O . LYS A 1 91 ? -17.438 -7.002 -3.664 1.00 82.31 91 LYS A O 1
ATOM 689 N N . ILE A 1 92 ? -16.627 -8.751 -4.826 1.00 77.38 92 ILE A N 1
ATOM 690 C CA . ILE A 1 92 ? -15.775 -7.982 -5.730 1.00 77.38 92 ILE A CA 1
ATOM 691 C C . ILE A 1 92 ? -16.619 -7.544 -6.932 1.00 77.38 92 ILE A C 1
ATOM 693 O O . ILE A 1 92 ? -17.179 -8.376 -7.639 1.00 77.38 92 ILE A O 1
ATOM 697 N N . PHE A 1 93 ? -16.721 -6.233 -7.155 1.00 77.00 93 PHE A N 1
ATOM 698 C CA . PHE A 1 93 ? -17.496 -5.622 -8.246 1.00 77.00 93 PHE A CA 1
ATOM 699 C C . PHE A 1 93 ? -16.599 -4.928 -9.289 1.00 77.00 93 PHE A C 1
ATOM 701 O O . PHE A 1 93 ? -16.958 -3.888 -9.841 1.00 77.00 93 PHE A O 1
ATOM 708 N N . ARG A 1 94 ? -15.396 -5.456 -9.546 1.00 68.56 94 ARG A N 1
ATOM 709 C CA . ARG A 1 94 ? -14.491 -4.881 -10.554 1.00 68.56 94 ARG A CA 1
ATOM 710 C C . ARG A 1 94 ? -14.943 -5.291 -11.963 1.00 68.56 94 ARG A C 1
ATOM 712 O O . ARG A 1 94 ? -15.399 -6.410 -12.159 1.00 68.56 94 ARG A O 1
ATOM 719 N N . GLN A 1 95 ? -14.836 -4.375 -12.927 1.00 51.06 95 GLN A N 1
ATOM 720 C CA . GLN A 1 95 ? -15.463 -4.432 -14.263 1.00 51.06 95 GLN A CA 1
ATOM 721 C C . GLN A 1 95 ? -14.881 -5.466 -15.257 1.00 51.06 95 GLN A C 1
ATOM 723 O O . GLN A 1 95 ? -14.938 -5.261 -16.466 1.00 51.06 95 GLN A O 1
ATOM 728 N N . SER A 1 96 ? -14.360 -6.597 -14.794 1.00 56.22 96 SER A N 1
ATOM 729 C CA . SER A 1 96 ? -13.983 -7.704 -15.675 1.00 56.22 96 SER A CA 1
ATOM 730 C C . SER A 1 96 ? -14.131 -9.026 -14.936 1.00 56.22 96 SER A C 1
ATOM 732 O O . SER A 1 96 ? -13.266 -9.414 -14.155 1.00 56.22 96 SER A O 1
ATOM 734 N N . GLU A 1 97 ? -15.229 -9.732 -15.218 1.00 58.09 97 GLU A N 1
ATOM 735 C CA . GLU A 1 97 ? -15.456 -11.112 -14.756 1.00 58.09 97 GLU A CA 1
ATOM 736 C C . GLU A 1 97 ? -14.307 -12.061 -15.169 1.00 58.09 97 GLU A C 1
ATOM 738 O O . GLU A 1 97 ? -14.141 -13.111 -14.560 1.00 58.09 97 GLU A O 1
ATOM 743 N N . ASP A 1 98 ? -13.456 -11.645 -16.119 1.00 67.25 98 ASP A N 1
ATOM 744 C CA . ASP A 1 98 ? -12.305 -12.393 -16.638 1.00 67.25 98 ASP A CA 1
ATOM 745 C C . ASP A 1 98 ? -10.919 -11.915 -16.134 1.00 67.25 98 ASP A C 1
ATOM 747 O O . ASP A 1 98 ? -9.894 -12.345 -16.675 1.00 67.25 98 ASP A O 1
ATOM 751 N N . SER A 1 99 ? -10.816 -11.000 -15.152 1.00 78.62 99 SER A N 1
ATOM 752 C CA . SER A 1 99 ? -9.486 -10.544 -14.692 1.00 78.62 99 SER A CA 1
ATOM 753 C C . SER A 1 99 ? -8.768 -11.599 -13.856 1.00 78.62 99 SER A C 1
ATOM 755 O O . SER A 1 99 ? -9.109 -11.862 -12.702 1.00 78.62 99 SER A O 1
ATOM 757 N N . THR A 1 100 ? -7.666 -12.117 -14.395 1.00 87.69 100 THR A N 1
ATOM 758 C CA . THR A 1 100 ? -6.854 -13.125 -13.713 1.00 87.69 100 THR A CA 1
ATOM 759 C C . THR A 1 100 ? -6.035 -12.542 -12.558 1.00 87.69 100 THR A C 1
ATOM 761 O O . THR A 1 100 ? -5.580 -13.292 -11.691 1.00 87.69 100 THR A O 1
ATOM 764 N N . ILE A 1 101 ? -5.827 -11.219 -12.510 1.00 89.50 101 ILE A N 1
ATOM 765 C CA . ILE A 1 101 ? -5.125 -10.547 -11.401 1.00 89.50 101 ILE A CA 1
ATOM 766 C C . ILE A 1 101 ? -5.902 -10.692 -10.087 1.00 89.50 101 ILE A C 1
ATOM 768 O O . ILE A 1 101 ? -5.298 -10.976 -9.052 1.00 89.50 101 ILE A O 1
ATOM 772 N N . VAL A 1 102 ? -7.228 -10.529 -10.121 1.00 85.69 102 VAL A N 1
ATOM 773 C CA . VAL A 1 102 ? -8.082 -10.616 -8.924 1.00 85.69 102 VAL A CA 1
ATOM 774 C C . VAL A 1 102 ? -8.052 -12.028 -8.342 1.00 85.69 102 VAL A C 1
ATOM 776 O O . VAL A 1 102 ? -7.826 -12.202 -7.143 1.00 85.69 102 VAL A O 1
ATOM 779 N N . ASP A 1 103 ? -8.199 -13.037 -9.199 1.00 87.12 103 ASP A N 1
ATOM 780 C CA . ASP A 1 103 ? -8.122 -14.441 -8.790 1.00 87.12 103 ASP A CA 1
ATOM 781 C C . ASP A 1 103 ? -6.760 -14.786 -8.189 1.00 87.12 103 ASP A C 1
ATOM 783 O O . ASP A 1 103 ? -6.686 -15.464 -7.162 1.00 87.12 103 ASP A O 1
ATOM 787 N N . LEU A 1 104 ? -5.675 -14.283 -8.788 1.00 90.50 104 LEU A N 1
ATOM 788 C CA . LEU A 1 104 ? -4.329 -14.487 -8.259 1.00 90.50 104 LEU A CA 1
ATOM 789 C C . LEU A 1 104 ? -4.160 -13.852 -6.881 1.00 90.50 104 LEU A C 1
ATOM 791 O O . LEU A 1 104 ? -3.634 -14.504 -5.984 1.00 90.50 104 LEU A O 1
ATOM 795 N N . ALA A 1 105 ? -4.621 -12.614 -6.695 1.00 87.75 105 ALA A N 1
ATOM 796 C CA . ALA A 1 105 ? -4.546 -11.932 -5.407 1.00 87.75 105 ALA A CA 1
ATOM 797 C C . ALA A 1 105 ? -5.299 -12.710 -4.314 1.00 87.75 105 ALA A C 1
ATOM 799 O O . ALA A 1 105 ? -4.780 -12.888 -3.211 1.00 87.75 105 ALA A O 1
ATOM 800 N N . ASN A 1 106 ? -6.485 -13.241 -4.631 1.00 85.88 106 ASN A N 1
ATOM 801 C CA . ASN A 1 106 ? -7.264 -14.071 -3.709 1.00 85.88 106 ASN A CA 1
ATOM 802 C C . ASN A 1 106 ? -6.558 -15.390 -3.361 1.00 85.88 106 ASN A C 1
ATOM 804 O O . ASN A 1 106 ? -6.526 -15.777 -2.194 1.00 85.88 106 ASN A O 1
ATOM 808 N N . GLN A 1 107 ? -5.959 -16.071 -4.341 1.00 90.25 107 GLN A N 1
ATOM 809 C CA . GLN A 1 107 ? -5.213 -17.312 -4.105 1.00 90.25 107 GLN A CA 1
ATOM 810 C C . GLN A 1 107 ? -3.947 -17.064 -3.278 1.00 90.25 107 GLN A C 1
ATOM 812 O O . GLN A 1 107 ? -3.708 -17.776 -2.304 1.00 90.25 107 GLN A O 1
ATOM 817 N N . MET A 1 108 ? -3.186 -16.009 -3.589 1.00 89.56 108 MET A N 1
ATOM 818 C CA . MET A 1 108 ? -1.997 -15.628 -2.821 1.00 89.56 108 MET A CA 1
ATOM 819 C C . MET A 1 108 ? -2.340 -15.302 -1.363 1.00 89.56 108 MET A C 1
ATOM 821 O O . MET A 1 108 ? -1.629 -15.750 -0.465 1.00 89.56 108 MET A O 1
ATOM 825 N N . ARG A 1 109 ? -3.461 -14.608 -1.116 1.00 84.62 109 ARG A N 1
ATOM 826 C CA . ARG A 1 109 ? -3.989 -14.333 0.235 1.00 84.62 109 ARG A CA 1
ATOM 827 C C . ARG A 1 109 ? -4.264 -15.616 1.029 1.00 84.62 109 ARG A C 1
ATOM 829 O O . ARG A 1 109 ? -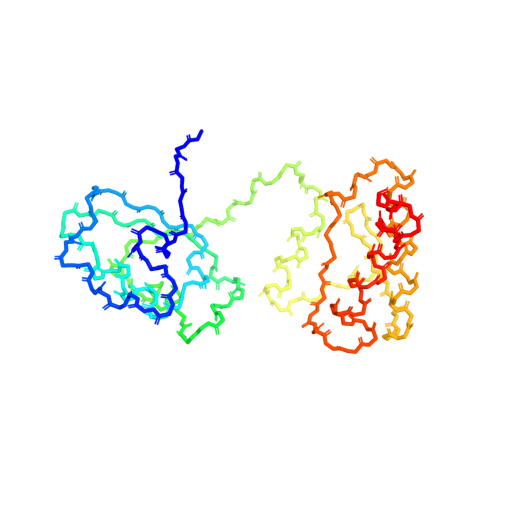4.063 -15.656 2.235 1.00 84.62 109 ARG A O 1
ATOM 836 N N . GLN A 1 110 ? -4.675 -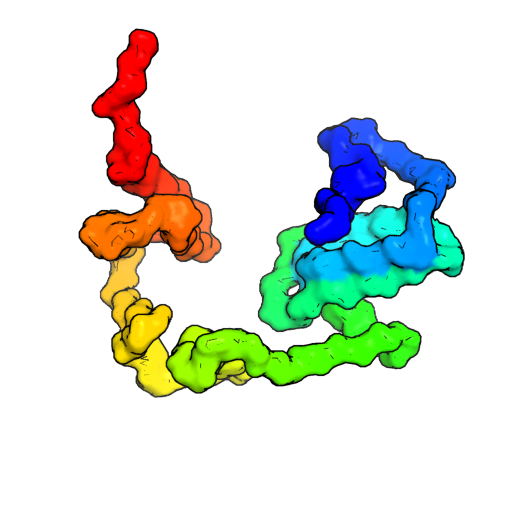16.686 0.349 1.00 87.75 110 GLN A N 1
ATOM 837 C CA . GLN A 1 110 ? -4.918 -18.007 0.942 1.00 87.75 110 GLN A CA 1
ATOM 838 C C . GLN A 1 110 ? -3.649 -18.876 1.034 1.00 87.75 110 GLN A C 1
ATOM 840 O O . GLN A 1 110 ? -3.728 -20.040 1.424 1.00 87.75 110 GLN A O 1
ATOM 845 N N . GLY A 1 111 ? -2.481 -18.345 0.655 1.00 91.12 111 GLY A N 1
ATOM 846 C CA . GLY A 1 111 ? -1.229 -19.101 0.600 1.00 91.12 111 GLY A CA 1
ATOM 847 C C . GLY A 1 111 ? -1.165 -20.112 -0.551 1.00 91.12 111 GLY A C 1
ATOM 848 O O . GLY A 1 111 ? -0.344 -21.028 -0.521 1.00 91.12 111 GLY A O 1
ATOM 849 N N . LEU A 1 112 ? -2.024 -19.968 -1.563 1.00 93.19 112 LEU A N 1
ATOM 850 C CA . LEU A 1 112 ? -2.092 -20.845 -2.727 1.00 93.19 112 LEU A CA 1
ATOM 851 C C . LEU A 1 112 ? -1.384 -20.194 -3.919 1.00 93.19 112 LEU A C 1
ATOM 853 O O . LEU A 1 112 ? -1.737 -19.099 -4.353 1.00 93.19 112 LEU A O 1
ATOM 857 N N . LEU A 1 113 ? -0.403 -20.897 -4.485 1.00 92.81 113 LEU A N 1
ATOM 858 C CA . LEU A 1 113 ? 0.210 -20.523 -5.757 1.00 92.81 113 LEU A CA 1
ATOM 859 C C . LEU A 1 113 ? -0.436 -21.349 -6.878 1.00 92.81 113 LEU A C 1
ATOM 861 O O . LEU A 1 113 ? -0.295 -22.577 -6.863 1.00 92.81 113 LEU A O 1
ATOM 865 N N . PRO A 1 114 ? -1.130 -20.733 -7.852 1.00 90.62 114 PRO A N 1
ATOM 866 C CA . PRO A 1 114 ? -1.743 -21.497 -8.925 1.00 90.62 114 PRO A CA 1
ATOM 867 C C . PRO A 1 114 ? -0.691 -22.200 -9.791 1.00 90.62 114 PRO A C 1
ATOM 869 O O . PRO A 1 114 ? 0.383 -21.646 -10.044 1.00 90.62 114 PRO A O 1
ATOM 872 N N . PRO A 1 115 ? -1.002 -23.389 -10.332 1.00 90.38 115 PRO A N 1
ATOM 873 C CA . PRO A 1 115 ? -0.079 -24.120 -11.199 1.00 90.38 115 PRO A CA 1
ATOM 874 C C . PRO A 1 115 ? 0.238 -23.357 -12.495 1.00 90.38 115 PRO A C 1
ATOM 876 O O . PRO A 1 115 ? 1.305 -23.537 -13.077 1.00 90.38 115 PRO A O 1
ATOM 879 N N . ASP A 1 116 ? -0.662 -22.476 -12.936 1.00 90.62 116 ASP A N 1
ATOM 880 C CA . ASP A 1 116 ? -0.497 -21.637 -14.121 1.00 90.62 116 ASP A CA 1
ATOM 881 C C . ASP A 1 116 ? 0.088 -20.247 -13.809 1.00 90.62 116 ASP A C 1
ATOM 883 O O . ASP A 1 116 ? 0.024 -19.349 -14.649 1.00 90.62 116 ASP A O 1
ATOM 887 N N . PHE A 1 117 ? 0.690 -20.060 -12.629 1.00 91.19 117 PHE A N 1
ATOM 888 C CA . PHE A 1 117 ? 1.278 -18.788 -12.196 1.00 91.19 117 PHE A CA 1
ATOM 889 C C . PHE A 1 117 ? 2.249 -18.187 -13.223 1.00 91.19 117 PHE A C 1
ATOM 891 O O . PHE A 1 117 ? 2.219 -16.986 -13.484 1.00 91.19 117 PHE A O 1
ATOM 898 N N . LYS A 1 118 ? 3.084 -19.027 -13.850 1.00 94.00 118 LYS A N 1
ATOM 899 C CA . LYS A 1 118 ? 4.063 -18.596 -14.862 1.00 94.00 118 LYS A CA 1
ATOM 900 C C . LYS A 1 118 ? 3.467 -18.430 -16.268 1.00 94.00 118 LYS A C 1
ATOM 902 O O . LYS A 1 118 ? 4.170 -17.993 -17.177 1.00 94.00 118 LYS A O 1
ATOM 907 N N . ALA A 1 119 ? 2.208 -18.812 -16.484 1.00 92.50 119 ALA A N 1
ATOM 908 C CA . ALA A 1 119 ? 1.581 -18.745 -17.797 1.00 92.50 119 ALA A CA 1
ATOM 909 C C . ALA A 1 119 ? 1.182 -17.304 -18.142 1.00 92.50 119 ALA A C 1
ATOM 911 O O . ALA A 1 119 ? 0.627 -16.576 -17.317 1.00 92.50 119 ALA A O 1
ATOM 912 N N . LYS A 1 120 ? 1.418 -16.908 -19.396 1.00 92.06 120 LYS A N 1
ATOM 913 C CA . LYS A 1 120 ? 0.948 -15.623 -19.920 1.00 92.06 120 LYS A CA 1
ATOM 914 C C . LYS A 1 120 ? -0.584 -15.609 -19.977 1.00 92.06 120 LYS A C 1
ATOM 916 O O . LYS A 1 120 ? -1.189 -16.551 -20.490 1.00 92.06 120 LYS A O 1
ATOM 921 N N . LYS A 1 121 ? -1.196 -14.535 -19.484 1.00 90.88 121 LYS A N 1
ATOM 922 C CA . LYS A 1 121 ? -2.639 -14.258 -19.563 1.00 90.88 121 LYS A CA 1
ATOM 923 C C . LYS A 1 121 ? -2.870 -12.920 -20.272 1.00 90.88 121 LYS A C 1
ATOM 925 O O . LYS A 1 121 ? -1.915 -12.269 -20.691 1.00 90.88 121 LYS A O 1
ATOM 930 N N . ALA A 1 122 ? -4.134 -12.528 -20.426 1.00 87.88 122 ALA A N 1
ATOM 931 C CA . ALA A 1 122 ? -4.504 -11.263 -21.060 1.00 87.88 122 ALA A CA 1
ATOM 932 C C . ALA A 1 122 ? -4.016 -10.041 -20.261 1.00 87.88 122 ALA A C 1
ATOM 934 O O . ALA A 1 122 ? -3.537 -9.080 -20.852 1.00 87.88 122 ALA A O 1
ATOM 935 N N . ASP A 1 123 ? -4.090 -10.110 -18.931 1.00 89.00 123 ASP A N 1
ATOM 936 C CA . ASP A 1 123 ? -3.804 -9.008 -18.005 1.00 89.00 123 ASP A CA 1
ATOM 937 C C . ASP A 1 123 ? -2.539 -9.220 -17.153 1.00 89.00 123 ASP A C 1
ATOM 939 O O . ASP A 1 123 ? -2.147 -8.331 -16.405 1.00 89.00 123 ASP A O 1
ATOM 943 N N . ARG A 1 124 ? -1.850 -10.364 -17.276 1.00 90.75 124 ARG A N 1
ATOM 944 C CA . ARG A 1 124 ? -0.575 -10.617 -16.582 1.00 90.75 124 ARG A CA 1
ATOM 945 C C . ARG A 1 124 ? 0.430 -11.381 -17.433 1.00 90.75 124 ARG A C 1
ATOM 947 O O . ARG A 1 124 ? 0.086 -12.282 -18.199 1.00 90.75 124 ARG A O 1
ATOM 954 N N . SER A 1 125 ? 1.703 -11.057 -17.243 1.00 93.06 125 SER A N 1
ATOM 955 C CA . SER A 1 125 ? 2.841 -11.783 -17.810 1.00 93.06 125 SER A CA 1
ATOM 956 C C . SER A 1 125 ? 3.870 -12.050 -16.717 1.00 93.06 125 SER A C 1
ATOM 958 O O . SER A 1 125 ? 4.105 -11.195 -15.868 1.00 93.06 125 SER A O 1
ATOM 960 N N . TYR A 1 126 ? 4.486 -13.230 -16.749 1.00 94.25 126 TYR A N 1
ATOM 961 C CA . TYR A 1 126 ? 5.557 -13.617 -15.836 1.00 94.25 126 TYR A CA 1
ATOM 962 C C . TYR A 1 126 ? 6.868 -13.762 -16.606 1.00 94.25 126 TYR A C 1
ATOM 964 O O . TYR A 1 126 ? 6.893 -14.343 -17.693 1.00 94.25 126 TYR A O 1
ATOM 972 N N . PHE A 1 127 ? 7.957 -13.272 -16.019 1.00 93.62 127 PHE A N 1
ATOM 973 C CA . PHE A 1 127 ? 9.299 -13.375 -16.576 1.00 93.62 127 PHE A CA 1
ATOM 974 C C . PHE A 1 127 ? 10.244 -13.933 -15.512 1.00 93.62 127 PHE A C 1
ATOM 976 O O . PHE A 1 127 ? 10.356 -13.376 -14.422 1.00 93.62 127 PHE A O 1
ATOM 983 N N . ASP A 1 128 ? 10.915 -15.038 -15.831 1.00 93.50 128 ASP A N 1
ATOM 984 C CA . ASP A 1 128 ? 11.948 -15.621 -14.974 1.00 93.50 128 ASP A CA 1
ATOM 985 C C . ASP A 1 128 ? 13.291 -14.958 -15.310 1.00 93.50 128 ASP A C 1
ATOM 987 O O . ASP A 1 128 ? 13.729 -14.980 -16.465 1.00 93.50 128 ASP A O 1
ATOM 991 N N . ALA A 1 129 ? 13.918 -14.306 -14.332 1.00 94.25 129 ALA A N 1
ATOM 992 C CA . ALA A 1 129 ? 15.134 -13.536 -14.552 1.00 94.25 129 ALA A CA 1
ATOM 993 C C . ALA A 1 129 ? 15.988 -13.432 -13.286 1.00 94.25 129 ALA A C 1
ATOM 995 O O . ALA A 1 129 ? 15.497 -13.197 -12.183 1.00 94.25 129 ALA A O 1
ATOM 996 N N . LEU A 1 130 ? 17.306 -13.541 -13.469 1.00 94.50 130 LEU A N 1
ATOM 997 C CA . LEU A 1 130 ? 18.276 -13.200 -12.430 1.00 94.50 130 LEU A CA 1
ATOM 998 C C . LEU A 1 130 ? 18.311 -11.678 -12.209 1.00 94.50 130 LEU A C 1
ATOM 1000 O O . LEU A 1 130 ? 18.098 -10.936 -13.172 1.00 94.50 130 LEU A O 1
ATOM 1004 N N . PRO A 1 131 ? 18.677 -11.192 -11.005 1.00 92.44 131 PRO A N 1
ATOM 1005 C CA . PRO A 1 131 ? 18.688 -9.761 -10.683 1.00 92.44 131 PRO A CA 1
ATOM 1006 C C . PRO A 1 131 ? 19.450 -8.877 -11.681 1.00 92.44 131 PRO A C 1
ATOM 1008 O O . PRO A 1 131 ? 19.046 -7.747 -11.922 1.00 92.44 131 PRO A O 1
ATOM 1011 N N . GLN A 1 132 ? 20.507 -9.403 -12.303 1.00 93.75 132 GLN A N 1
ATOM 1012 C CA . GLN A 1 132 ? 21.303 -8.697 -13.314 1.00 93.75 132 GLN A CA 1
ATOM 1013 C C . GLN A 1 132 ? 20.588 -8.455 -14.646 1.00 93.75 132 GLN A C 1
ATOM 1015 O O . GLN A 1 132 ? 20.940 -7.542 -15.384 1.00 93.75 132 GLN A O 1
ATOM 1020 N N . HIS A 1 133 ? 19.583 -9.271 -14.963 1.00 95.62 133 HIS A N 1
ATOM 1021 C CA . HIS A 1 133 ? 18.810 -9.154 -16.195 1.00 95.62 133 HIS A CA 1
ATOM 1022 C C . HIS A 1 133 ? 17.529 -8.334 -16.003 1.00 95.62 133 HIS A C 1
ATOM 1024 O O . HIS A 1 133 ? 16.905 -7.966 -16.994 1.00 95.62 133 HIS A O 1
ATOM 1030 N N . ILE A 1 134 ? 17.145 -8.021 -14.759 1.00 95.56 134 ILE A N 1
ATOM 1031 C CA . ILE A 1 134 ? 15.956 -7.209 -14.471 1.00 95.56 134 ILE A CA 1
ATOM 1032 C C . ILE A 1 134 ? 16.081 -5.795 -15.059 1.00 95.56 134 ILE A C 1
ATOM 1034 O O . ILE A 1 134 ? 15.161 -5.405 -15.775 1.00 95.56 134 ILE A O 1
ATOM 1038 N N . PRO A 1 135 ? 17.189 -5.047 -14.868 1.00 95.69 135 PRO A N 1
ATOM 1039 C CA . PRO A 1 135 ? 17.316 -3.698 -15.418 1.00 95.69 135 PRO A CA 1
ATOM 1040 C C . PRO A 1 135 ? 17.063 -3.591 -16.932 1.00 95.69 135 PRO A C 1
ATOM 1042 O O . PRO A 1 135 ? 16.134 -2.881 -17.317 1.00 95.69 135 PRO A O 1
ATOM 1045 N N . PRO A 1 136 ? 17.776 -4.332 -17.809 1.00 95.88 136 PRO A N 1
ATOM 1046 C CA . PRO A 1 136 ? 17.529 -4.238 -19.249 1.00 95.88 136 PRO A CA 1
ATOM 1047 C C . PRO A 1 136 ? 16.137 -4.748 -19.650 1.00 95.88 136 PRO A C 1
ATOM 1049 O O . PRO A 1 136 ? 15.578 -4.304 -20.654 1.00 95.88 136 PRO A O 1
ATOM 1052 N N . MET A 1 137 ? 15.558 -5.676 -18.882 1.00 96.25 137 MET A N 1
ATOM 1053 C CA . MET A 1 137 ? 14.215 -6.190 -19.138 1.00 96.25 137 MET A CA 1
ATOM 1054 C C . MET A 1 137 ? 13.138 -5.145 -18.839 1.00 96.25 137 MET A C 1
ATOM 1056 O O . MET A 1 137 ? 12.259 -4.944 -19.674 1.00 96.25 137 MET A O 1
ATOM 1060 N N . VAL A 1 138 ? 13.228 -4.455 -17.697 1.00 96.00 138 VAL A N 1
ATOM 1061 C CA . VAL A 1 138 ? 12.299 -3.378 -17.321 1.00 96.00 138 VAL A CA 1
ATOM 1062 C C . VAL A 1 138 ? 12.348 -2.254 -18.351 1.00 96.00 138 VAL A C 1
ATOM 1064 O O . VAL A 1 138 ? 11.299 -1.891 -18.874 1.00 96.00 138 VAL A O 1
ATOM 1067 N N . THR A 1 139 ? 13.542 -1.787 -18.739 1.00 95.81 139 THR A N 1
ATOM 1068 C CA . THR A 1 139 ? 13.704 -0.779 -19.804 1.00 95.81 139 THR A CA 1
ATOM 1069 C C . THR A 1 139 ? 12.986 -1.202 -21.083 1.00 95.81 139 THR A C 1
ATOM 1071 O O . THR A 1 139 ? 12.197 -0.441 -21.632 1.00 95.81 139 THR A O 1
ATOM 1074 N N . LYS A 1 140 ? 13.181 -2.450 -21.528 1.00 96.25 140 LYS A N 1
ATOM 1075 C CA . LYS A 1 140 ? 12.527 -2.962 -22.738 1.00 96.25 140 LYS A CA 1
ATOM 1076 C C . LYS A 1 140 ? 11.001 -3.006 -22.614 1.00 96.25 140 LYS A C 1
ATOM 1078 O O . LYS A 1 140 ? 10.315 -2.700 -23.587 1.00 96.25 140 LYS A O 1
ATOM 1083 N N . ILE A 1 141 ? 10.474 -3.411 -21.457 1.00 95.50 141 ILE A N 1
ATOM 1084 C CA . ILE A 1 141 ? 9.027 -3.481 -21.203 1.00 95.50 141 ILE A CA 1
ATOM 1085 C C . ILE A 1 141 ? 8.416 -2.077 -21.213 1.00 95.50 141 ILE A C 1
ATOM 1087 O O . ILE A 1 141 ? 7.419 -1.866 -21.897 1.00 95.50 141 ILE A O 1
ATOM 1091 N N . VAL A 1 142 ? 9.037 -1.119 -20.522 1.00 96.12 142 VAL A N 1
ATOM 1092 C CA . VAL A 1 142 ? 8.565 0.272 -20.455 1.00 96.12 142 VAL A CA 1
ATOM 1093 C C . VAL A 1 142 ? 8.605 0.925 -21.834 1.00 96.12 142 VAL A C 1
ATOM 1095 O O . VAL A 1 142 ? 7.594 1.461 -22.279 1.00 96.12 142 VAL A O 1
ATOM 1098 N N . SER A 1 143 ? 9.711 0.797 -22.575 1.00 95.69 143 SER A N 1
ATOM 1099 C CA . SER A 1 143 ? 9.781 1.314 -23.947 1.00 95.69 143 SER A CA 1
ATOM 1100 C C . SER A 1 143 ? 8.720 0.688 -24.855 1.00 95.69 143 SER A C 1
ATOM 1102 O O . SER A 1 143 ? 8.133 1.379 -25.680 1.00 95.69 143 SER A O 1
ATOM 1104 N N . ALA A 1 144 ? 8.449 -0.614 -24.719 1.00 95.56 144 ALA A N 1
ATOM 1105 C CA . ALA A 1 144 ? 7.401 -1.274 -25.495 1.00 95.56 144 ALA A CA 1
ATOM 1106 C C . ALA A 1 144 ? 5.995 -0.761 -25.137 1.00 95.56 144 ALA A C 1
ATOM 1108 O O . ALA A 1 144 ? 5.184 -0.576 -26.042 1.00 95.56 144 ALA A O 1
ATOM 1109 N N . ALA A 1 145 ? 5.722 -0.506 -23.854 1.00 94.75 145 ALA A N 1
ATOM 1110 C CA . ALA A 1 145 ? 4.461 0.063 -23.385 1.00 94.75 145 ALA A CA 1
ATOM 1111 C C . ALA A 1 145 ? 4.237 1.477 -23.948 1.00 94.75 145 ALA A C 1
ATOM 1113 O O . ALA A 1 145 ? 3.198 1.736 -24.557 1.00 94.75 145 ALA A O 1
ATOM 1114 N N . ILE A 1 146 ? 5.248 2.343 -23.864 1.00 95.06 146 ILE A N 1
ATOM 1115 C CA . ILE A 1 146 ? 5.189 3.710 -24.405 1.00 95.06 146 ILE A CA 1
ATOM 1116 C C . ILE A 1 146 ? 5.003 3.694 -25.923 1.00 95.06 146 ILE A C 1
ATOM 1118 O O . ILE A 1 146 ? 4.120 4.360 -26.456 1.00 95.06 146 ILE A O 1
ATOM 1122 N N . ASN A 1 147 ? 5.757 2.849 -26.634 1.00 95.38 147 ASN A N 1
ATOM 1123 C CA . ASN A 1 147 ? 5.607 2.688 -28.083 1.00 95.38 147 ASN A CA 1
ATOM 1124 C C . ASN A 1 147 ? 4.227 2.143 -28.492 1.00 95.38 147 ASN A C 1
ATOM 1126 O O . ASN A 1 147 ? 3.825 2.307 -29.643 1.00 95.38 147 ASN A O 1
ATOM 1130 N N . SER A 1 148 ? 3.507 1.487 -27.576 1.00 95.38 148 SER A N 1
ATOM 1131 C CA . SER A 1 148 ? 2.126 1.041 -27.790 1.00 95.38 148 SER A CA 1
ATOM 1132 C C . SER A 1 148 ? 1.07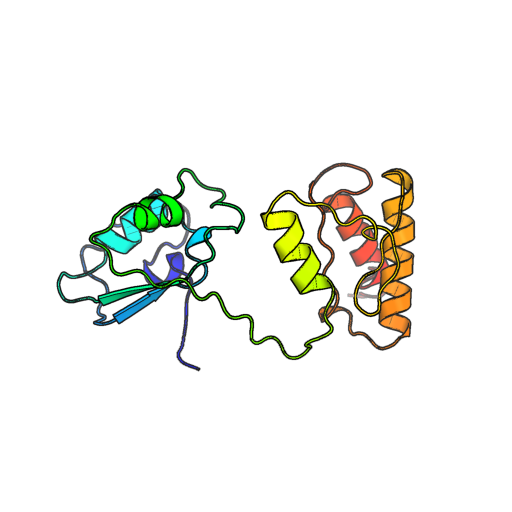0 2.111 -27.482 1.00 95.38 148 SER A C 1
ATOM 1134 O O . SER A 1 148 ? -0.114 1.863 -27.699 1.00 95.38 148 SER A O 1
ATOM 1136 N N . GLY A 1 149 ? 1.491 3.300 -27.033 1.00 94.94 149 GLY A N 1
ATOM 1137 C CA . GLY A 1 149 ? 0.628 4.447 -26.750 1.00 94.94 149 GLY A CA 1
ATOM 1138 C C . GLY A 1 149 ? 0.219 4.606 -25.284 1.00 94.94 149 GLY A C 1
ATOM 1139 O O . GLY A 1 149 ? -0.642 5.434 -25.009 1.00 94.94 149 GLY A O 1
ATOM 1140 N N . ILE A 1 150 ? 0.801 3.831 -24.362 1.00 94.75 150 ILE A N 1
ATOM 1141 C CA . ILE A 1 150 ? 0.582 4.004 -22.917 1.00 94.75 150 ILE A CA 1
ATOM 1142 C C . ILE A 1 150 ? 1.411 5.199 -22.453 1.00 94.75 150 ILE A C 1
ATOM 1144 O O . ILE A 1 150 ? 2.610 5.257 -22.738 1.00 94.75 150 ILE A O 1
ATOM 1148 N N . SER A 1 151 ? 0.785 6.142 -21.754 1.00 93.81 151 SER A N 1
ATOM 1149 C CA . SER A 1 151 ? 1.493 7.325 -21.274 1.00 93.81 151 SER A CA 1
ATOM 1150 C C . SER A 1 151 ? 2.440 6.969 -20.124 1.00 93.81 151 SER A C 1
ATOM 1152 O O . SER A 1 151 ? 2.210 6.022 -19.373 1.00 93.81 151 SER A O 1
ATOM 1154 N N . GLU A 1 152 ? 3.537 7.708 -19.982 1.00 90.44 152 GLU A N 1
ATOM 1155 C CA . GLU A 1 152 ? 4.553 7.433 -18.957 1.00 90.44 152 GLU A CA 1
ATOM 1156 C C . GLU A 1 152 ? 4.011 7.551 -17.523 1.00 90.44 152 GLU A C 1
ATOM 1158 O O . GLU A 1 152 ? 4.411 6.780 -16.652 1.00 90.44 152 GLU A O 1
ATOM 1163 N N . ASP A 1 153 ? 3.044 8.441 -17.291 1.00 91.44 153 ASP A N 1
ATOM 1164 C CA . ASP A 1 153 ? 2.340 8.632 -16.019 1.00 91.44 153 ASP A CA 1
ATOM 1165 C C . ASP A 1 153 ? 1.340 7.508 -15.694 1.00 91.44 153 ASP A C 1
ATOM 1167 O O . ASP A 1 153 ? 0.899 7.381 -14.551 1.00 91.44 153 ASP A O 1
ATOM 1171 N N . GLU A 1 154 ? 1.028 6.643 -16.662 1.00 93.50 154 GLU A N 1
ATOM 1172 C CA . GLU A 1 154 ? 0.206 5.444 -16.465 1.00 93.50 154 GLU A CA 1
ATOM 1173 C C . GLU A 1 154 ? 1.045 4.203 -16.104 1.00 93.50 154 GLU A C 1
ATOM 1175 O O . GLU A 1 154 ? 0.492 3.133 -15.826 1.00 93.50 154 GLU A O 1
ATOM 1180 N N . ILE A 1 155 ? 2.379 4.314 -16.092 1.00 93.94 155 ILE A N 1
ATOM 1181 C CA . ILE A 1 155 ? 3.295 3.201 -15.826 1.00 93.94 155 ILE A CA 1
ATOM 1182 C C . ILE A 1 155 ? 3.897 3.336 -14.425 1.00 93.94 155 ILE A C 1
ATOM 1184 O O . ILE A 1 155 ? 4.719 4.207 -14.157 1.00 93.94 155 ILE A O 1
ATOM 1188 N N . GLN A 1 156 ? 3.577 2.388 -13.543 1.00 95.12 156 GLN A N 1
ATOM 1189 C CA . GLN A 1 156 ? 4.204 2.275 -12.225 1.00 95.12 156 GLN A CA 1
ATOM 1190 C C . GLN A 1 156 ? 5.125 1.053 -12.156 1.00 95.12 156 GLN A C 1
ATOM 1192 O O . GLN A 1 156 ? 4.707 -0.078 -12.409 1.00 95.12 156 GLN A O 1
ATOM 1197 N N . ILE A 1 157 ? 6.370 1.267 -11.726 1.00 94.88 157 ILE A N 1
ATOM 1198 C CA . ILE A 1 157 ? 7.308 0.189 -11.385 1.00 94.88 157 ILE A CA 1
ATOM 1199 C C . ILE A 1 157 ? 7.332 0.027 -9.867 1.00 94.88 157 ILE A C 1
ATOM 1201 O O . ILE A 1 157 ? 7.483 1.000 -9.128 1.00 94.88 157 ILE A O 1
ATOM 1205 N N . LEU A 1 158 ? 7.195 -1.214 -9.400 1.00 94.88 158 LEU A N 1
ATOM 1206 C CA . LEU A 1 158 ? 7.286 -1.577 -7.988 1.00 94.88 158 LEU A CA 1
ATOM 1207 C C . LEU A 1 158 ? 8.443 -2.559 -7.798 1.00 94.88 158 LEU A C 1
ATOM 1209 O O . LEU A 1 158 ? 8.545 -3.553 -8.517 1.00 94.88 158 LEU A O 1
ATOM 1213 N N . ALA A 1 159 ? 9.306 -2.291 -6.819 1.00 94.75 159 ALA A N 1
ATOM 1214 C CA . ALA A 1 159 ? 10.409 -3.170 -6.448 1.00 94.75 159 ALA A CA 1
ATOM 1215 C C . ALA A 1 159 ? 10.452 -3.345 -4.921 1.00 94.75 159 ALA A C 1
ATOM 1217 O O . ALA A 1 159 ? 10.265 -2.371 -4.193 1.00 94.75 159 ALA A O 1
ATOM 1218 N N . PRO A 1 160 ? 10.718 -4.562 -4.413 1.00 90.44 160 PRO A N 1
ATOM 1219 C CA . PRO A 1 160 ? 10.632 -4.853 -2.980 1.00 90.44 160 PRO A CA 1
ATOM 1220 C C . PRO A 1 160 ? 11.811 -4.300 -2.165 1.00 90.44 160 PRO A C 1
ATOM 1222 O O . PRO A 1 160 ? 11.753 -4.281 -0.940 1.00 90.44 160 PRO A O 1
ATOM 1225 N N . MET A 1 161 ? 12.904 -3.897 -2.821 1.00 92.56 161 MET A N 1
ATOM 1226 C CA . MET A 1 161 ? 14.161 -3.519 -2.171 1.00 92.56 161 MET A CA 1
ATOM 1227 C C . MET A 1 161 ? 14.692 -2.200 -2.731 1.00 92.56 161 MET A C 1
ATOM 1229 O O . MET A 1 161 ? 14.666 -1.980 -3.938 1.00 92.56 161 MET A O 1
ATOM 1233 N N . TYR A 1 162 ? 15.274 -1.360 -1.872 1.00 89.75 162 TYR A N 1
ATOM 1234 C CA . TYR A 1 162 ? 15.947 -0.131 -2.311 1.00 89.75 162 TYR A CA 1
ATOM 1235 C C . TYR A 1 162 ? 17.272 -0.406 -3.034 1.00 89.75 162 TYR A C 1
ATOM 1237 O O . TYR A 1 162 ? 17.550 0.173 -4.082 1.00 89.75 162 TYR A O 1
ATOM 1245 N N . LYS A 1 163 ? 18.095 -1.296 -2.467 1.00 91.62 163 LYS A N 1
ATOM 1246 C CA . LYS A 1 163 ? 19.461 -1.583 -2.930 1.00 91.62 163 LYS A CA 1
ATOM 1247 C C . LYS A 1 163 ? 19.512 -2.795 -3.861 1.00 91.62 163 LYS A C 1
ATOM 1249 O O . LYS A 1 163 ? 18.649 -3.668 -3.815 1.00 91.62 163 LYS A O 1
ATOM 1254 N N . GLY A 1 164 ? 20.601 -2.886 -4.621 1.00 92.19 164 GLY A N 1
ATOM 1255 C CA . GLY A 1 164 ? 20.895 -4.000 -5.521 1.00 92.19 164 GLY A CA 1
ATOM 1256 C C . GLY A 1 164 ? 20.582 -3.678 -6.979 1.00 92.19 164 GLY A C 1
ATOM 1257 O O . GLY A 1 164 ? 20.045 -2.622 -7.299 1.00 92.19 164 GLY A O 1
ATOM 1258 N N . GLN A 1 165 ? 20.930 -4.605 -7.872 1.00 90.31 165 GLN A N 1
ATOM 1259 C CA . GLN A 1 165 ? 20.796 -4.401 -9.320 1.00 90.31 165 GLN A CA 1
ATOM 1260 C C . GLN A 1 165 ? 19.328 -4.233 -9.743 1.00 90.31 165 GLN A C 1
ATOM 1262 O O . GLN A 1 165 ? 19.028 -3.383 -10.568 1.00 90.31 165 GLN A O 1
ATOM 1267 N N . ALA A 1 166 ? 18.406 -4.967 -9.117 1.00 92.12 166 ALA A N 1
ATOM 1268 C CA . ALA A 1 166 ? 16.958 -4.838 -9.318 1.00 92.12 166 ALA A CA 1
ATOM 1269 C C . ALA A 1 166 ? 16.277 -3.921 -8.276 1.00 92.12 166 ALA A C 1
ATOM 1271 O O . ALA A 1 166 ? 15.071 -4.020 -8.062 1.00 92.12 166 ALA A O 1
ATOM 1272 N N . GLY A 1 167 ? 17.053 -3.099 -7.561 1.00 93.94 167 GLY A N 1
ATOM 1273 C CA . GLY A 1 167 ? 16.541 -2.229 -6.505 1.00 93.94 167 GLY A CA 1
ATOM 1274 C C . GLY A 1 167 ? 15.996 -0.901 -7.030 1.00 93.94 167 GLY A C 1
ATOM 1275 O O . GLY A 1 167 ? 16.388 -0.445 -8.106 1.00 93.94 167 GLY A O 1
ATOM 1276 N N . ILE A 1 168 ? 15.139 -0.258 -6.232 1.00 94.88 168 ILE A N 1
ATOM 1277 C CA . ILE A 1 168 ? 14.484 1.023 -6.553 1.00 94.88 168 ILE A CA 1
ATOM 1278 C C . ILE A 1 168 ? 15.500 2.078 -7.003 1.00 94.88 168 ILE A C 1
ATOM 1280 O O . ILE A 1 168 ? 15.285 2.732 -8.015 1.00 94.88 168 ILE A O 1
ATOM 1284 N N . THR A 1 169 ? 16.630 2.229 -6.302 1.00 94.31 169 THR A N 1
ATOM 1285 C CA . THR A 1 169 ? 17.617 3.272 -6.628 1.00 94.31 169 THR A CA 1
ATOM 1286 C C . THR A 1 169 ? 18.173 3.117 -8.044 1.00 94.31 169 THR A C 1
ATOM 1288 O O . THR A 1 169 ? 18.274 4.099 -8.772 1.00 94.31 169 THR A O 1
ATOM 1291 N N . ASN A 1 170 ? 18.504 1.888 -8.449 1.00 94.94 170 ASN A N 1
ATOM 1292 C CA . ASN A 1 170 ? 19.043 1.629 -9.782 1.00 94.94 170 ASN A CA 1
ATOM 1293 C C . ASN A 1 170 ? 17.961 1.764 -10.862 1.00 94.94 170 ASN A C 1
ATOM 1295 O O . ASN A 1 170 ? 18.199 2.361 -11.907 1.00 94.94 170 ASN A O 1
ATOM 1299 N N . LEU A 1 171 ? 16.761 1.234 -10.602 1.00 95.56 171 LEU A N 1
ATOM 1300 C CA . LEU A 1 171 ? 15.645 1.321 -11.545 1.00 95.56 171 LEU A CA 1
ATOM 1301 C C . LEU A 1 171 ? 15.209 2.773 -11.776 1.00 95.56 171 LEU A C 1
ATOM 1303 O O . LEU A 1 171 ? 14.968 3.142 -12.918 1.00 95.56 171 LEU A O 1
ATOM 1307 N N . ASN A 1 172 ? 15.182 3.608 -10.735 1.00 95.06 172 ASN A N 1
ATOM 1308 C CA . ASN A 1 172 ? 14.850 5.025 -10.867 1.00 95.06 172 ASN A CA 1
ATOM 1309 C C . ASN A 1 172 ? 15.846 5.768 -11.757 1.00 95.06 172 ASN A C 1
ATOM 1311 O O . ASN A 1 172 ? 15.411 6.516 -12.625 1.00 95.06 172 ASN A O 1
ATOM 1315 N N . GLN A 1 173 ? 17.154 5.534 -11.590 1.00 94.12 173 GLN A N 1
ATOM 1316 C CA . GLN A 1 173 ? 18.162 6.157 -12.454 1.00 94.12 173 GLN A CA 1
ATOM 1317 C C . GLN A 1 173 ? 17.948 5.760 -13.920 1.00 94.12 173 GLN A C 1
ATOM 1319 O O . GLN A 1 173 ? 17.916 6.612 -14.797 1.00 94.12 173 GLN A O 1
ATOM 1324 N N . LEU A 1 174 ? 17.713 4.472 -14.178 1.00 94.44 174 LEU A N 1
ATOM 1325 C CA . LEU A 1 174 ? 17.470 3.974 -15.532 1.00 94.44 174 LEU A CA 1
ATOM 1326 C C . LEU A 1 174 ? 16.198 4.547 -16.159 1.00 94.44 174 LEU A C 1
ATOM 1328 O O . LEU A 1 174 ? 16.174 4.796 -17.361 1.00 94.44 174 LEU A O 1
ATOM 1332 N N . MET A 1 175 ? 15.133 4.722 -15.374 1.00 94.38 175 MET A N 1
ATOM 1333 C CA . MET A 1 175 ? 13.897 5.333 -15.865 1.00 94.38 175 MET A CA 1
ATOM 1334 C C . MET A 1 175 ? 14.050 6.835 -16.072 1.00 94.38 175 MET A C 1
ATOM 1336 O O . MET A 1 175 ? 13.503 7.352 -17.037 1.00 94.38 175 MET A O 1
ATOM 1340 N N . GLN A 1 176 ? 14.826 7.523 -15.231 1.00 93.81 176 GLN A N 1
ATOM 1341 C CA . GLN A 1 176 ? 15.173 8.923 -15.454 1.00 93.81 176 GLN A CA 1
ATOM 1342 C C . GLN A 1 176 ? 15.925 9.084 -16.777 1.00 93.81 176 GLN A C 1
ATOM 1344 O O . GLN A 1 176 ? 15.510 9.883 -17.605 1.00 93.81 176 GLN A O 1
ATOM 1349 N N . ASP A 1 177 ? 16.959 8.278 -17.018 1.00 93.12 177 ASP A N 1
ATOM 1350 C CA . ASP A 1 177 ? 17.742 8.347 -18.256 1.00 93.12 177 ASP A CA 1
ATOM 1351 C C . ASP A 1 177 ? 16.897 8.005 -19.500 1.00 93.12 177 ASP A C 1
ATOM 1353 O O . ASP A 1 177 ? 17.135 8.538 -20.582 1.00 93.12 177 ASP A O 1
ATOM 1357 N N . LEU A 1 178 ? 15.905 7.115 -19.355 1.00 91.50 178 LEU A N 1
ATOM 1358 C CA . LEU A 1 178 ? 15.018 6.694 -20.443 1.00 91.50 178 LEU A CA 1
ATOM 1359 C C . LEU A 1 178 ? 13.918 7.718 -20.761 1.00 91.50 178 LEU A C 1
ATOM 1361 O O . LEU A 1 178 ? 13.629 7.943 -21.934 1.00 91.50 178 LEU A O 1
ATOM 1365 N N . LEU A 1 179 ? 13.263 8.260 -19.732 1.00 90.81 179 LEU A N 1
ATOM 1366 C CA . LEU A 1 179 ? 12.037 9.060 -19.859 1.00 90.81 179 LEU A CA 1
ATOM 1367 C C . LEU A 1 179 ? 12.308 10.567 -19.779 1.00 90.81 179 LEU A C 1
ATOM 1369 O O . LEU A 1 179 ? 11.607 11.357 -20.399 1.00 90.81 179 LEU A O 1
ATOM 1373 N N . ASN A 1 180 ? 13.347 10.976 -19.049 1.00 89.69 180 ASN A N 1
ATOM 1374 C CA . ASN A 1 180 ? 13.708 12.376 -18.832 1.00 89.69 180 ASN A CA 1
ATOM 1375 C C . ASN A 1 180 ? 15.240 12.580 -18.896 1.00 89.69 180 ASN A C 1
ATOM 1377 O O . ASN A 1 180 ? 15.865 12.906 -17.877 1.00 89.69 180 ASN A O 1
ATOM 1381 N N . PRO A 1 181 ? 15.867 12.352 -20.070 1.00 86.81 181 PRO A N 1
ATOM 1382 C CA . PRO A 1 181 ? 17.309 12.497 -20.233 1.00 86.81 181 PRO A CA 1
ATOM 1383 C C . PRO A 1 181 ? 17.755 13.951 -20.018 1.00 86.81 181 PRO A C 1
ATOM 1385 O O . PRO A 1 181 ? 17.093 14.896 -20.442 1.00 86.81 181 PRO A O 1
ATOM 1388 N N . LEU A 1 182 ? 18.921 14.130 -19.390 1.00 79.38 182 LEU A N 1
ATOM 1389 C CA . LEU A 1 182 ? 19.483 15.453 -19.077 1.00 79.38 182 LEU A CA 1
ATOM 1390 C C . LEU A 1 182 ? 19.945 16.233 -20.325 1.00 79.38 182 LEU A C 1
ATOM 1392 O O . LEU A 1 182 ? 20.007 17.464 -20.295 1.00 79.38 182 LEU A O 1
ATOM 1396 N N . ASP A 1 183 ? 20.226 15.537 -21.430 1.00 64.94 183 ASP A N 1
ATOM 1397 C CA . ASP A 1 183 ? 20.696 16.115 -22.695 1.00 64.94 183 ASP A CA 1
ATOM 1398 C C . ASP A 1 183 ? 19.542 16.786 -23.465 1.00 64.94 183 ASP A C 1
ATOM 1400 O O . ASP A 1 183 ? 19.046 16.295 -24.478 1.00 64.94 183 ASP A O 1
ATOM 1404 N N . GLY A 1 184 ? 19.084 17.925 -22.949 1.00 56.09 184 GLY A N 1
ATOM 1405 C CA . GLY A 1 184 ? 17.992 18.715 -23.525 1.00 56.09 184 GLY A CA 1
ATOM 1406 C C . GLY A 1 184 ? 17.549 19.904 -22.670 1.00 56.09 184 GLY A C 1
ATOM 1407 O O . GLY A 1 184 ? 16.893 20.808 -23.183 1.00 56.09 184 GLY A O 1
ATOM 1408 N N . GLN A 1 185 ? 17.948 19.955 -21.396 1.00 55.44 185 GLN A N 1
ATOM 1409 C CA . GLN A 1 185 ? 17.734 21.114 -20.528 1.00 55.44 185 GLN A CA 1
ATOM 1410 C C . GLN A 1 185 ? 18.903 22.093 -20.699 1.00 55.44 185 GLN A C 1
ATOM 1412 O O . GLN A 1 185 ? 19.836 22.127 -19.903 1.00 55.44 185 GLN A O 1
ATOM 1417 N N . SER A 1 186 ? 18.889 22.842 -21.806 1.00 46.78 186 SER A N 1
ATOM 1418 C CA . SER A 1 186 ? 19.685 24.073 -21.899 1.00 46.78 186 SER A CA 1
ATOM 1419 C C . SER A 1 186 ? 19.085 25.102 -20.938 1.00 46.78 186 SER A C 1
ATOM 1421 O O . SER A 1 186 ? 17.867 25.285 -20.948 1.00 46.78 186 SER A O 1
ATOM 1423 N N . GLU A 1 187 ? 19.933 25.714 -20.107 1.00 41.78 187 GLU A N 1
ATOM 1424 C CA . GLU A 1 187 ? 19.616 26.918 -19.319 1.00 41.78 187 GLU A CA 1
ATOM 1425 C C . GLU A 1 187 ? 19.010 28.045 -20.171 1.00 41.78 187 GLU A C 1
ATOM 1427 O O . GLU A 1 187 ? 19.401 28.183 -21.358 1.00 41.78 187 GLU A O 1
#

InterPro domains:
  IPR027417 P-loop containing nucleoside triphosphate hydrolase [G3DSA:3.40.50.300] (2-93)
  IPR027417 P-loop containing nucleoside triphosphate hydrolase [G3DSA:3.40.50.300] (94-179)
  IPR027417 P-loop containing nucleoside triphosphate hydrolase [SSF52540] (46-183)

Secondary structure (DSSP, 8-state):
------HHHHTT--STT-----SSPPS-SEEEES-GGG--HHHHHHHHHT--TT-EEEE---TTSPPPSSS--HHHHHTT-TTS----------S-TT-HHHHHHHHHHTTPPPTTTTS--SS-------GGGHHHHHHHHHHHHHHTT--GGG-----S-SSSTTSHHHHHHHHHHHHS-STT---

Organism: Streptococcus iniae (NCBI:txid1346)

Sequence (187 aa):
GLPSATIHRHLGLNGDNDYQSMEDFLDCNLIIVDEFSMVDTWLANHLLGALSSDTQLIIVGDSDQLPSVGPGQVLADLLKISSIPQIALQKIFRQSEDSTIVDLANQMRQGLLPPDFKAKKADRSYFDALPQHIPPMVTKIVSAAINSGISEDEIQILAPMYKGQAGITNLNQLMQDLLNPLDGQSE

Foldseek 3Di:
DDDDDDLCVQLVNDDDPPPPLPPAARPAQEDEDEQCQQPAPVSVVSNVSRHDPNHHYHYYHDLLDDHHPYDDRVVVVVVVDPVDDDDDDDDDPDPDPPDVVVVCVVCVSVVHDDPCNQPDDPHDHDDDDDLQVQQVVVLVVLVVCVVVPNDPVNDDDDDPACDDSNHPVNNVVSCCCNPPNPVPPDD